Protein AF-A0A960MES2-F1 (afdb_monomer_lite)

pLDDT: mean 77.14, std 15.69, range [27.73, 94.19]

Structure (mmCIF, N/CA/C/O backbone):
data_AF-A0A960MES2-F1
#
_entry.id   AF-A0A960MES2-F1
#
loop_
_atom_site.group_PDB
_atom_site.id
_atom_site.type_symbol
_atom_site.label_atom_id
_atom_site.label_alt_id
_atom_site.label_comp_id
_atom_site.label_asym_id
_atom_site.label_entity_id
_atom_site.label_seq_id
_atom_site.pdbx_PDB_ins_code
_atom_site.Cartn_x
_atom_site.Cartn_y
_atom_site.Cartn_z
_atom_site.occupancy
_atom_site.B_iso_or_equiv
_atom_site.auth_seq_id
_atom_site.auth_comp_id
_atom_site.auth_asym_id
_atom_site.auth_atom_id
_atom_site.pdbx_PDB_model_num
ATOM 1 N N . VAL A 1 1 ? -9.470 -16.631 37.049 1.00 49.25 1 VAL A N 1
ATOM 2 C CA . VAL A 1 1 ? -8.404 -16.166 37.965 1.00 49.25 1 VAL A CA 1
ATOM 3 C C . VAL A 1 1 ? -7.918 -17.380 38.732 1.00 49.25 1 VAL A C 1
ATOM 5 O O . VAL A 1 1 ? -8.726 -17.986 39.420 1.00 49.25 1 VAL A O 1
ATOM 8 N N . HIS A 1 2 ? -6.669 -17.802 38.538 1.00 52.22 2 HIS A N 1
ATOM 9 C CA . HIS A 1 2 ? -6.089 -18.910 39.302 1.00 52.22 2 HIS A CA 1
ATOM 10 C C . HIS A 1 2 ? -5.226 -18.312 40.420 1.00 52.22 2 HIS A C 1
ATOM 12 O O . HIS A 1 2 ? -4.326 -17.534 40.100 1.00 52.22 2 HIS A O 1
ATOM 18 N N . PRO A 1 3 ? -5.502 -18.597 41.704 1.00 74.62 3 PRO A N 1
ATOM 19 C CA . PRO A 1 3 ? -4.693 -18.079 42.800 1.00 74.62 3 PRO A CA 1
ATOM 20 C C . PRO A 1 3 ? -3.285 -18.686 42.750 1.00 74.62 3 PRO A C 1
ATOM 22 O O . PRO A 1 3 ? -3.123 -19.888 42.537 1.00 74.62 3 PRO A O 1
ATOM 25 N N . GLY A 1 4 ? -2.263 -17.844 42.915 1.00 74.81 4 GLY A N 1
ATOM 26 C CA . GLY A 1 4 ? -0.878 -18.298 43.027 1.00 74.81 4 GLY A CA 1
ATOM 27 C C . GLY A 1 4 ? -0.651 -19.046 44.344 1.00 74.81 4 GLY A C 1
ATOM 28 O O . GLY A 1 4 ? -1.221 -18.686 45.368 1.00 74.81 4 GLY A O 1
ATOM 29 N N . ALA A 1 5 ? 0.203 -20.071 44.334 1.00 83.38 5 ALA A N 1
ATOM 30 C CA . ALA A 1 5 ? 0.511 -20.900 45.508 1.00 83.38 5 ALA A CA 1
ATOM 31 C C . ALA A 1 5 ? 1.454 -20.228 46.533 1.00 83.38 5 ALA A C 1
ATOM 33 O O . ALA A 1 5 ? 1.946 -20.889 47.446 1.00 83.38 5 ALA A O 1
ATOM 34 N N . HIS A 1 6 ? 1.733 -18.931 46.377 1.00 81.62 6 HIS A N 1
ATOM 35 C CA . HIS A 1 6 ? 2.637 -18.180 47.242 1.00 81.62 6 HIS A CA 1
ATOM 36 C C . HIS A 1 6 ? 1.892 -17.080 48.002 1.00 81.62 6 HIS A C 1
ATOM 38 O O . HIS A 1 6 ? 0.985 -16.463 47.436 1.00 81.62 6 HIS A O 1
ATOM 44 N N . PRO A 1 7 ? 2.283 -16.810 49.263 1.00 77.38 7 PRO A N 1
ATOM 45 C CA . PRO A 1 7 ? 1.755 -15.681 50.015 1.00 77.38 7 PRO A CA 1
ATOM 46 C C . PRO A 1 7 ? 2.048 -14.368 49.278 1.00 77.38 7 PRO A C 1
ATOM 48 O O . PRO A 1 7 ? 3.116 -14.200 48.684 1.00 77.38 7 PRO A O 1
ATOM 51 N N . ALA A 1 8 ? 1.079 -13.452 49.299 1.00 79.44 8 ALA A N 1
ATOM 52 C CA . ALA A 1 8 ? 1.196 -12.166 48.625 1.00 79.44 8 ALA A CA 1
ATOM 53 C C . ALA A 1 8 ? 2.362 -11.354 49.211 1.00 79.44 8 ALA A C 1
ATOM 55 O O . ALA A 1 8 ? 2.517 -11.252 50.426 1.00 79.44 8 ALA A O 1
ATOM 56 N N . ILE A 1 9 ? 3.190 -10.786 48.332 1.00 85.88 9 ILE A N 1
ATOM 57 C CA . ILE A 1 9 ? 4.363 -9.981 48.719 1.00 85.88 9 ILE A CA 1
ATOM 58 C C . ILE A 1 9 ? 3.932 -8.609 49.262 1.00 85.88 9 ILE A C 1
ATOM 60 O O . ILE A 1 9 ? 4.631 -8.004 50.070 1.00 85.88 9 ILE A O 1
ATOM 64 N N . ILE A 1 10 ? 2.778 -8.123 48.813 1.00 87.25 10 ILE A N 1
ATOM 65 C CA . ILE A 1 10 ? 2.184 -6.844 49.188 1.00 87.25 10 ILE A CA 1
ATOM 66 C C . ILE A 1 10 ? 0.692 -7.035 49.420 1.00 87.25 10 ILE A C 1
ATOM 68 O O . ILE A 1 10 ? 0.078 -7.935 48.846 1.00 87.25 10 ILE A O 1
ATOM 72 N N . ASP A 1 11 ? 0.137 -6.176 50.265 1.00 86.31 11 ASP A N 1
ATOM 73 C CA . ASP A 1 11 ? -1.292 -6.132 50.535 1.00 86.31 11 ASP A CA 1
ATOM 74 C C . ASP A 1 11 ? -2.090 -5.826 49.252 1.00 86.31 11 ASP A C 1
ATOM 76 O O . ASP A 1 11 ? -1.645 -5.048 48.399 1.00 86.31 11 ASP A O 1
ATOM 80 N N . VAL A 1 12 ? -3.248 -6.474 49.099 1.00 81.88 12 VAL A N 1
ATOM 81 C CA . VAL A 1 12 ? -4.084 -6.356 47.894 1.00 81.88 12 VAL A CA 1
ATOM 82 C C . VAL A 1 12 ? -4.628 -4.938 47.746 1.00 81.88 12 VAL A C 1
ATOM 84 O O . VAL A 1 12 ? -4.606 -4.407 46.637 1.00 81.88 12 VAL A O 1
ATOM 87 N N . ASP A 1 13 ? -5.002 -4.283 48.844 1.00 83.81 13 ASP A N 1
ATOM 88 C CA . ASP A 1 13 ? -5.546 -2.926 48.817 1.00 83.81 13 ASP A CA 1
ATOM 89 C C . ASP A 1 13 ? -4.457 -1.925 48.408 1.00 83.81 13 ASP A C 1
ATOM 91 O O . ASP A 1 13 ? -4.696 -0.998 47.630 1.00 83.81 13 ASP A O 1
ATOM 95 N N . LEU A 1 14 ? -3.215 -2.152 48.858 1.00 85.94 14 LEU A N 1
ATOM 96 C CA . LEU A 1 14 ? -2.056 -1.370 48.419 1.00 85.94 14 LEU A CA 1
ATOM 97 C C . LEU A 1 14 ? -1.765 -1.584 46.927 1.00 85.94 14 LEU A C 1
ATOM 99 O O . LEU A 1 14 ? -1.477 -0.624 46.208 1.00 85.94 14 LEU A O 1
ATOM 103 N N . PHE A 1 15 ? -1.837 -2.829 46.452 1.00 84.00 15 PHE A N 1
ATOM 104 C CA . PHE A 1 15 ? -1.645 -3.145 45.040 1.00 84.00 15 PHE A CA 1
ATOM 105 C C . PHE A 1 15 ? -2.708 -2.469 44.168 1.00 84.00 15 PHE A C 1
ATOM 107 O O . PHE A 1 15 ? -2.358 -1.829 43.178 1.00 84.00 15 PHE A O 1
ATOM 114 N N . GLU A 1 16 ? -3.983 -2.541 44.552 1.00 83.81 16 GLU A N 1
ATOM 115 C CA . GLU A 1 16 ? -5.086 -1.902 43.831 1.00 83.81 16 GLU A CA 1
ATOM 116 C C . GLU A 1 16 ? -4.987 -0.372 43.847 1.00 83.81 16 GLU A C 1
ATOM 118 O O . GLU A 1 16 ? -5.159 0.264 42.805 1.00 83.81 16 GLU A O 1
ATOM 123 N N . ALA A 1 17 ? -4.622 0.235 44.981 1.00 82.38 17 ALA A N 1
ATOM 124 C CA . ALA A 1 17 ? -4.413 1.679 45.082 1.00 82.38 17 ALA A CA 1
ATOM 125 C C . ALA A 1 17 ? -3.279 2.166 44.162 1.00 82.38 17 ALA A C 1
ATOM 127 O O . ALA A 1 17 ? -3.405 3.200 43.493 1.00 82.38 17 ALA A O 1
ATOM 128 N N . VAL A 1 18 ? -2.183 1.405 44.077 1.00 83.44 18 VAL A N 1
ATOM 129 C CA . VAL A 1 18 ? -1.073 1.695 43.161 1.00 83.44 18 VAL A CA 1
ATOM 130 C C . VAL A 1 18 ? -1.489 1.471 41.707 1.00 83.44 18 VAL A C 1
ATOM 132 O O . VAL A 1 18 ? -1.189 2.328 40.879 1.00 83.44 18 VAL A O 1
ATOM 135 N N . GLN A 1 19 ? -2.213 0.393 41.379 1.00 78.19 19 GLN A N 1
ATOM 136 C CA . GLN A 1 19 ? -2.728 0.165 40.020 1.00 78.19 19 GLN A CA 1
ATOM 137 C C . GLN A 1 19 ? -3.676 1.287 39.583 1.00 78.19 19 GLN A C 1
ATOM 139 O O . GLN A 1 19 ? -3.507 1.825 38.494 1.00 78.19 19 GLN A O 1
ATOM 144 N N . SER A 1 20 ? -4.587 1.726 40.454 1.00 78.38 20 SER A N 1
ATOM 145 C CA . SER A 1 20 ? -5.490 2.856 40.205 1.00 78.38 20 SER A CA 1
ATOM 146 C C . SER A 1 20 ? -4.724 4.166 39.990 1.00 78.38 20 SER A C 1
ATOM 148 O O . SER A 1 20 ? -4.995 4.913 39.050 1.00 78.38 20 SER A O 1
ATOM 150 N N . THR A 1 21 ? -3.687 4.414 40.795 1.00 76.44 21 THR A N 1
ATOM 151 C CA . THR A 1 21 ? -2.813 5.587 40.645 1.00 76.44 21 THR A CA 1
ATOM 152 C C . THR A 1 21 ? -1.995 5.525 39.352 1.00 76.44 21 THR A C 1
ATOM 154 O O . THR A 1 21 ? -1.820 6.544 38.689 1.00 76.44 21 THR A O 1
ATOM 157 N N . LEU A 1 22 ? -1.506 4.347 38.954 1.00 76.19 22 LEU A N 1
ATOM 158 C CA . LEU A 1 22 ? -0.781 4.137 37.699 1.00 76.19 22 LEU A CA 1
ATOM 159 C C . LEU A 1 22 ? -1.697 4.247 36.475 1.00 76.19 22 LEU A C 1
ATOM 161 O O . LEU A 1 22 ? -1.279 4.829 35.477 1.00 76.19 22 LEU A O 1
ATOM 165 N N . ASP A 1 23 ? -2.933 3.753 36.547 1.00 67.81 23 ASP A N 1
ATOM 166 C CA . ASP A 1 23 ? -3.935 3.905 35.489 1.00 67.81 23 ASP A CA 1
ATOM 167 C C . ASP A 1 23 ? -4.434 5.353 35.374 1.00 67.81 23 ASP A C 1
ATOM 169 O O . ASP A 1 23 ? -4.625 5.842 34.261 1.00 67.81 23 ASP A O 1
ATOM 173 N N . ALA A 1 24 ? -4.562 6.082 36.487 1.00 65.31 24 ALA A N 1
ATOM 174 C CA . ALA A 1 24 ? -4.873 7.513 36.492 1.00 65.31 24 ALA A CA 1
ATOM 175 C C . ALA A 1 24 ? -3.699 8.367 35.977 1.00 65.31 24 ALA A C 1
ATOM 177 O O . ALA A 1 24 ? -3.898 9.316 35.218 1.00 65.31 24 ALA A O 1
ATOM 178 N N . ASN A 1 25 ? -2.463 7.999 36.333 1.00 55.72 25 ASN A N 1
ATOM 179 C CA . ASN A 1 25 ? -1.232 8.624 35.837 1.00 55.72 25 ASN A CA 1
ATOM 180 C C . ASN A 1 25 ? -0.816 8.125 34.455 1.00 55.72 25 ASN A C 1
ATOM 182 O O . ASN A 1 25 ? 0.185 8.601 33.906 1.00 55.72 25 ASN A O 1
ATOM 186 N N . ARG A 1 26 ? -1.569 7.188 33.868 1.00 45.47 26 ARG A N 1
ATOM 187 C CA . ARG A 1 26 ? -1.415 6.762 32.484 1.00 45.47 26 ARG A CA 1
ATOM 188 C C . ARG A 1 26 ? -1.760 7.956 31.618 1.00 45.47 26 ARG A C 1
ATOM 190 O O . ARG A 1 26 ? -2.896 8.132 31.184 1.00 45.47 26 ARG A O 1
ATOM 197 N N . GLN A 1 27 ? -0.754 8.787 31.364 1.00 44.56 27 GLN A N 1
ATOM 198 C CA . GLN A 1 27 ? -0.818 9.851 30.385 1.00 44.56 27 GLN A CA 1
ATOM 199 C C . GLN A 1 27 ? -1.079 9.190 29.033 1.00 44.56 27 GLN A C 1
ATOM 201 O O . GLN A 1 27 ? -0.169 8.870 28.271 1.00 44.56 27 GLN A O 1
ATOM 206 N N . ARG A 1 28 ? -2.358 8.989 28.711 1.00 46.12 28 ARG A N 1
ATOM 207 C CA . ARG A 1 28 ? -2.811 9.055 27.336 1.00 46.12 28 ARG A CA 1
ATOM 208 C C . ARG A 1 28 ? -2.456 10.467 26.930 1.00 46.12 28 ARG A C 1
ATOM 210 O O . ARG A 1 28 ? -3.172 11.406 27.266 1.00 46.12 28 ARG A O 1
ATOM 217 N N . THR A 1 29 ? -1.303 10.632 26.293 1.00 43.81 29 THR A N 1
ATOM 218 C CA . THR A 1 29 ? -0.996 11.870 25.599 1.00 43.81 29 THR A CA 1
ATOM 219 C C . THR A 1 29 ? -2.058 11.968 24.517 1.00 43.81 29 THR A C 1
ATOM 221 O O . THR A 1 29 ? -1.924 11.385 23.444 1.00 43.81 29 THR A O 1
ATOM 224 N N . ALA A 1 30 ? -3.184 12.604 24.842 1.00 43.94 30 ALA A N 1
ATOM 225 C CA . ALA A 1 30 ? -4.148 12.993 23.843 1.00 43.94 30 ALA A CA 1
ATOM 226 C C . ALA A 1 30 ? -3.342 13.852 22.867 1.00 43.94 30 ALA A C 1
ATOM 228 O O . ALA A 1 30 ? -2.732 14.838 23.303 1.00 43.94 30 ALA A O 1
ATOM 229 N N . PRO A 1 31 ? -3.223 13.456 21.590 1.00 41.44 31 PRO A N 1
ATOM 230 C CA . PRO A 1 31 ? -2.551 14.303 20.628 1.00 41.44 31 PRO A CA 1
ATOM 231 C C . PRO A 1 31 ? -3.224 15.674 20.698 1.00 41.44 31 PRO A C 1
ATOM 233 O O . PRO A 1 31 ? -4.455 15.757 20.740 1.00 41.44 31 PRO A O 1
ATOM 236 N N . ALA A 1 32 ? -2.428 16.747 20.761 1.00 42.16 32 ALA A N 1
ATOM 237 C CA . ALA A 1 32 ? -2.953 18.104 20.637 1.00 42.16 32 ALA A CA 1
ATOM 238 C C . ALA A 1 32 ? -3.938 18.130 19.455 1.00 42.16 32 ALA A C 1
ATOM 240 O O . ALA A 1 32 ? -3.684 17.453 18.459 1.00 42.16 32 ALA A O 1
ATOM 241 N N . LYS A 1 33 ? -5.061 18.856 19.553 1.00 44.94 33 LYS A N 1
ATOM 242 C CA . LYS A 1 33 ? -6.162 18.830 18.561 1.00 44.94 33 LYS A CA 1
ATOM 243 C C . LYS A 1 33 ? -5.706 18.893 17.085 1.00 44.94 33 LYS A C 1
ATOM 245 O O . LYS A 1 33 ? -6.375 18.329 16.229 1.00 44.94 33 LYS A O 1
ATOM 250 N N . ASP A 1 34 ? -4.560 19.516 16.800 1.00 51.88 34 ASP A N 1
ATOM 251 C CA . ASP A 1 34 ? -3.943 19.642 15.467 1.00 51.88 34 ASP A CA 1
ATOM 252 C C . ASP A 1 34 ? -3.154 18.393 14.992 1.00 51.88 34 ASP A C 1
ATOM 254 O O . ASP A 1 34 ? -2.890 18.223 13.811 1.00 51.88 34 ASP A O 1
ATOM 258 N N . ILE A 1 35 ? -2.764 17.485 15.889 1.00 48.69 35 ILE A N 1
ATOM 259 C CA . ILE A 1 35 ? -2.111 16.203 15.561 1.00 48.69 35 ILE A CA 1
ATOM 260 C C . ILE A 1 35 ? -3.161 15.105 15.340 1.00 48.69 35 ILE A C 1
ATOM 262 O O . ILE A 1 35 ? -2.974 14.262 14.467 1.00 48.69 35 ILE A O 1
ATOM 266 N N . ALA A 1 36 ? -4.280 15.137 16.078 1.00 44.94 36 ALA A N 1
ATOM 267 C CA . ALA A 1 36 ? -5.393 14.196 15.910 1.00 44.94 36 ALA A CA 1
ATOM 268 C C . ALA A 1 36 ? -6.052 14.324 14.524 1.00 44.94 36 ALA A C 1
ATOM 270 O O . ALA A 1 36 ? -6.275 13.318 13.856 1.00 44.94 36 ALA A O 1
ATOM 271 N N . SER A 1 37 ? -6.259 15.560 14.047 1.00 55.75 37 SER A N 1
ATOM 272 C CA . SER A 1 37 ? -6.711 15.837 12.673 1.00 55.75 37 SER A CA 1
ATOM 273 C C . SER A 1 37 ? -5.702 15.392 11.608 1.00 55.75 37 SER A C 1
ATOM 275 O O . SER A 1 37 ? -6.065 15.156 10.460 1.00 55.75 37 SER A O 1
ATOM 277 N N . ARG A 1 38 ? -4.425 15.249 11.982 1.00 67.12 38 ARG A N 1
ATOM 278 C CA . ARG A 1 38 ? -3.324 14.841 11.101 1.00 67.12 38 ARG A CA 1
ATOM 279 C C . ARG A 1 38 ? -2.936 13.370 11.259 1.00 67.12 38 ARG A C 1
ATOM 281 O O . ARG A 1 38 ? -1.876 12.999 10.762 1.00 67.12 38 ARG A O 1
ATOM 288 N N . ALA A 1 39 ? -3.710 12.534 11.954 1.00 79.12 39 ALA A N 1
ATOM 289 C CA . ALA A 1 39 ? -3.423 11.102 12.101 1.00 79.12 39 ALA A CA 1
ATOM 290 C C . ALA A 1 39 ? -4.703 10.284 12.394 1.00 79.12 39 ALA A C 1
ATOM 292 O O . ALA A 1 39 ? -4.847 9.748 13.501 1.00 79.12 39 ALA A O 1
ATOM 293 N N . PRO A 1 40 ? -5.628 10.163 11.419 1.00 86.88 40 PRO A N 1
ATOM 294 C CA . PRO A 1 40 ? -6.960 9.565 11.602 1.00 86.88 40 PRO A CA 1
ATOM 295 C C . PRO A 1 40 ? -6.949 8.092 12.035 1.00 86.88 40 PRO A C 1
ATOM 297 O O . PRO A 1 40 ? -7.939 7.590 12.568 1.00 86.88 40 PRO A O 1
ATOM 300 N N . LEU A 1 41 ? -5.834 7.383 11.834 1.00 90.50 41 LEU A N 1
ATOM 301 C CA . LEU A 1 41 ? -5.720 5.958 12.161 1.00 90.50 41 LEU A CA 1
ATOM 302 C C . LEU A 1 41 ? -5.198 5.709 13.579 1.00 90.50 41 LEU A C 1
ATOM 304 O O . LEU A 1 41 ? -5.054 4.557 13.990 1.00 90.50 41 LEU A O 1
ATOM 308 N N . THR A 1 42 ? -4.896 6.765 14.337 1.00 87.75 42 THR A N 1
ATOM 309 C CA . THR A 1 42 ? -4.401 6.649 15.714 1.00 87.75 42 THR A CA 1
ATOM 310 C C . THR A 1 42 ? -5.369 5.827 16.565 1.00 87.75 42 THR A C 1
ATOM 312 O O . THR A 1 42 ? -6.569 6.080 16.576 1.00 87.75 42 THR A O 1
ATOM 315 N N . GLY A 1 43 ? -4.847 4.818 17.268 1.00 86.88 43 GLY A N 1
ATOM 316 C CA . GLY A 1 43 ? -5.650 3.888 18.073 1.00 86.88 43 GLY A CA 1
ATOM 317 C C . GLY A 1 43 ? -6.321 2.759 17.282 1.00 86.88 43 GLY A C 1
ATOM 318 O O . GLY A 1 43 ? -6.838 1.833 17.898 1.00 86.88 43 GLY A O 1
ATOM 319 N N . ARG A 1 44 ? -6.272 2.796 15.945 1.00 92.88 44 ARG A N 1
ATOM 320 C CA . ARG A 1 44 ? -6.839 1.771 15.054 1.00 92.88 44 ARG A CA 1
ATOM 321 C C . ARG A 1 44 ? -5.787 0.997 14.267 1.00 92.88 44 ARG A C 1
ATOM 323 O O . ARG A 1 44 ? -6.087 -0.087 13.785 1.00 92.88 44 ARG A O 1
ATOM 330 N N . ILE A 1 45 ? -4.571 1.528 14.137 1.00 92.94 45 ILE A N 1
ATOM 331 C CA . ILE A 1 45 ? -3.467 0.893 13.411 1.00 92.94 45 ILE A CA 1
ATOM 332 C C . ILE A 1 45 ? -2.516 0.121 14.335 1.00 92.94 45 ILE A C 1
ATOM 334 O O . ILE A 1 45 ? -2.043 0.631 15.354 1.00 92.94 45 ILE A O 1
ATOM 338 N N . PHE A 1 46 ? -2.217 -1.113 13.943 1.00 89.44 46 PHE A N 1
ATOM 339 C CA . PHE A 1 46 ? -1.407 -2.087 14.663 1.00 89.44 46 PHE A CA 1
ATOM 340 C C . PHE A 1 46 ? -0.399 -2.734 13.708 1.00 89.44 46 PHE A C 1
ATOM 342 O O . PHE A 1 46 ? -0.615 -2.789 12.496 1.00 89.44 46 PHE A O 1
ATOM 349 N N . ASP A 1 47 ? 0.720 -3.212 14.241 1.00 85.88 47 ASP A N 1
ATOM 350 C CA . ASP A 1 47 ? 1.663 -4.031 13.479 1.00 85.88 47 ASP A CA 1
ATOM 351 C C . ASP A 1 47 ? 1.222 -5.504 13.400 1.00 85.88 47 ASP A C 1
ATOM 353 O O . ASP A 1 47 ? 0.193 -5.894 13.954 1.00 85.88 47 ASP A O 1
ATOM 357 N N . ALA A 1 48 ? 2.007 -6.321 12.693 1.00 80.75 48 ALA A N 1
ATOM 358 C CA . ALA A 1 48 ? 1.765 -7.754 12.516 1.00 80.75 48 ALA A CA 1
ATOM 359 C C . ALA A 1 48 ? 1.716 -8.552 13.835 1.00 80.75 48 ALA A C 1
ATOM 361 O O . ALA A 1 48 ? 1.084 -9.605 13.875 1.00 80.75 48 ALA A O 1
ATOM 362 N N . ASP A 1 49 ? 2.342 -8.043 14.902 1.00 77.62 49 ASP A N 1
ATOM 363 C CA . ASP A 1 49 ? 2.331 -8.650 16.238 1.00 77.62 49 ASP A CA 1
ATOM 364 C C . ASP A 1 49 ? 1.129 -8.164 17.077 1.00 77.62 49 ASP A C 1
ATOM 366 O O . ASP A 1 49 ? 1.017 -8.480 18.262 1.00 77.62 49 ASP A O 1
ATOM 370 N N . GLY A 1 50 ? 0.244 -7.342 16.500 1.00 81.38 50 GLY A N 1
ATOM 371 C CA . GLY A 1 50 ? -0.894 -6.743 17.191 1.00 81.38 50 GLY A CA 1
ATOM 372 C C . GLY A 1 50 ? -0.521 -5.582 18.116 1.00 81.38 50 GLY A C 1
ATOM 373 O O . GLY A 1 50 ? -1.339 -5.170 18.942 1.00 81.38 50 GLY A O 1
ATOM 374 N N . THR A 1 51 ? 0.687 -5.028 17.991 1.00 84.56 51 THR A N 1
ATOM 375 C CA . THR A 1 51 ? 1.158 -3.902 18.801 1.00 84.56 51 THR A CA 1
ATOM 376 C C . THR A 1 51 ? 0.683 -2.578 18.198 1.00 84.56 51 THR A C 1
ATOM 378 O O . THR A 1 51 ? 0.816 -2.384 16.988 1.00 84.56 51 THR A O 1
ATOM 381 N N . PRO A 1 52 ? 0.154 -1.628 18.993 1.00 87.19 52 PRO A N 1
ATOM 382 C CA . PRO A 1 52 ? -0.319 -0.356 18.455 1.00 87.19 52 PRO A CA 1
ATOM 383 C C . PRO A 1 52 ? 0.819 0.447 17.816 1.00 87.19 52 PRO A C 1
ATOM 385 O O . PRO A 1 52 ? 1.938 0.508 18.343 1.00 87.19 52 PRO A O 1
ATOM 388 N N . MET A 1 53 ? 0.512 1.101 16.694 1.00 88.56 53 MET A N 1
ATOM 389 C CA . MET A 1 53 ? 1.420 2.041 16.044 1.00 88.56 53 MET A CA 1
ATOM 390 C C . MET A 1 53 ? 0.991 3.485 16.324 1.00 88.56 53 MET A C 1
ATOM 392 O O . MET A 1 53 ? -0.157 3.870 16.105 1.00 88.56 53 MET A O 1
ATOM 396 N N . SER A 1 54 ? 1.937 4.309 16.768 1.00 86.38 54 SER A N 1
ATOM 397 C CA . SER A 1 54 ? 1.705 5.715 17.106 1.00 86.38 54 SER A CA 1
ATOM 398 C C . SER A 1 54 ? 2.171 6.639 15.977 1.00 86.38 54 SER A C 1
ATOM 400 O O . SER A 1 54 ? 3.199 6.362 15.343 1.00 86.38 54 SER A O 1
ATOM 402 N N . PRO A 1 55 ? 1.467 7.754 15.717 1.00 87.88 55 PRO A N 1
ATOM 403 C CA . PRO A 1 55 ? 1.902 8.732 14.735 1.00 87.88 55 PRO A CA 1
ATOM 404 C C . PRO A 1 55 ? 3.181 9.438 15.200 1.00 87.88 55 PRO A C 1
ATOM 406 O O . PRO A 1 55 ? 3.356 9.788 16.363 1.00 87.88 55 PRO A O 1
ATOM 409 N N . THR A 1 56 ? 4.087 9.665 14.262 1.00 83.62 56 THR A N 1
ATOM 410 C CA . THR A 1 56 ? 5.352 10.379 14.437 1.00 83.62 56 THR A CA 1
ATOM 411 C C . THR A 1 56 ? 5.603 11.241 13.209 1.00 83.62 56 THR A C 1
ATOM 413 O O . THR A 1 56 ? 5.073 10.976 12.126 1.00 83.62 56 THR A O 1
ATOM 416 N N . PHE A 1 57 ? 6.430 12.271 13.350 1.00 81.06 57 PHE A N 1
ATOM 417 C CA . PHE A 1 57 ? 6.796 13.143 12.243 1.00 81.06 57 PHE A CA 1
ATOM 418 C C . PHE A 1 57 ? 8.302 13.366 12.191 1.00 81.06 57 PHE A C 1
ATOM 420 O O . PHE A 1 57 ? 8.999 13.319 13.201 1.00 81.06 57 PHE A O 1
ATOM 427 N N . ALA A 1 58 ? 8.806 13.610 10.987 1.00 76.00 58 ALA A N 1
ATOM 428 C CA . ALA A 1 58 ? 10.183 14.013 10.757 1.00 76.00 58 ALA A CA 1
ATOM 429 C C . ALA A 1 58 ? 10.221 15.201 9.798 1.00 76.00 58 ALA A C 1
ATOM 431 O O . ALA A 1 58 ? 9.519 15.215 8.783 1.00 76.00 58 ALA A O 1
ATOM 432 N N . TYR A 1 59 ? 11.080 16.172 10.093 1.00 77.56 59 TYR A N 1
ATOM 433 C CA . TYR A 1 59 ? 11.318 17.311 9.217 1.00 77.56 59 TYR A CA 1
ATOM 434 C C . TYR A 1 59 ? 12.336 16.942 8.138 1.00 77.56 59 TYR A C 1
ATOM 436 O O . TYR A 1 59 ? 13.396 16.377 8.403 1.00 77.56 59 TYR A O 1
ATOM 444 N N . GLY A 1 60 ? 11.991 17.229 6.890 1.00 71.88 60 GLY A N 1
ATOM 445 C CA . GLY A 1 60 ? 12.856 17.078 5.735 1.00 71.88 60 GLY A CA 1
ATOM 446 C C . GLY A 1 60 ? 13.527 18.378 5.314 1.00 71.88 60 GLY A C 1
ATOM 447 O O . GLY A 1 60 ? 13.341 19.442 5.904 1.00 71.88 60 GLY A O 1
ATOM 448 N N . ARG A 1 61 ? 14.273 18.300 4.206 1.00 73.62 61 ARG A N 1
ATOM 449 C CA . ARG A 1 61 ? 14.807 19.488 3.525 1.00 73.62 61 ARG A CA 1
ATOM 450 C C . ARG A 1 61 ? 13.670 20.456 3.177 1.00 73.62 61 ARG A C 1
ATOM 452 O O . ARG A 1 61 ? 12.596 20.017 2.767 1.00 73.62 61 ARG A O 1
ATOM 459 N N . LYS A 1 62 ? 13.943 21.760 3.298 1.00 75.62 62 LYS A N 1
ATOM 460 C CA . LYS A 1 62 ? 12.988 22.855 3.041 1.00 75.62 62 LYS A CA 1
ATOM 461 C C . LYS A 1 62 ? 11.733 22.825 3.934 1.00 75.62 62 LYS A C 1
ATOM 463 O O . LYS A 1 62 ? 10.662 23.211 3.488 1.00 75.62 62 LYS A O 1
ATOM 468 N N . GLY A 1 63 ? 11.840 22.320 5.167 1.00 71.75 63 GLY A N 1
ATOM 469 C CA . GLY A 1 63 ? 10.739 22.357 6.140 1.00 71.75 63 GLY A CA 1
ATOM 470 C C . GLY A 1 63 ? 9.579 21.396 5.853 1.00 71.75 63 GLY A C 1
ATOM 471 O O . GLY A 1 63 ? 8.564 21.453 6.539 1.00 71.75 63 GLY A O 1
ATOM 472 N N . ARG A 1 64 ? 9.702 20.491 4.868 1.00 74.06 64 ARG A N 1
ATOM 473 C CA . ARG A 1 64 ? 8.638 19.523 4.566 1.00 74.06 64 ARG A CA 1
ATOM 474 C C . ARG A 1 64 ? 8.494 18.506 5.696 1.00 74.06 64 ARG A C 1
ATOM 476 O O . ARG A 1 64 ? 9.459 17.823 6.023 1.00 74.06 64 ARG A O 1
ATOM 483 N N . ILE A 1 65 ? 7.291 18.366 6.237 1.00 76.44 65 ILE A N 1
ATOM 484 C CA . ILE A 1 65 ? 6.978 17.404 7.298 1.00 76.44 65 ILE A CA 1
ATOM 485 C C . ILE A 1 65 ? 6.603 16.063 6.658 1.00 76.44 65 ILE A C 1
ATOM 487 O O . ILE A 1 65 ? 5.777 16.020 5.752 1.00 76.44 65 ILE A O 1
ATOM 491 N N . TYR A 1 66 ? 7.214 14.972 7.118 1.00 79.75 66 TYR A N 1
ATOM 492 C CA . TYR A 1 66 ? 6.839 13.604 6.755 1.00 79.75 66 TYR A CA 1
ATOM 493 C C . TYR A 1 66 ? 6.204 12.910 7.954 1.00 79.75 66 TYR A C 1
ATOM 495 O O . TYR A 1 66 ? 6.819 12.884 9.021 1.00 79.75 66 TYR A O 1
ATOM 503 N N . ARG A 1 67 ? 5.019 12.319 7.768 1.00 85.75 67 ARG A N 1
ATOM 504 C CA . ARG A 1 67 ? 4.273 11.614 8.818 1.00 85.75 67 ARG A CA 1
ATOM 505 C C . ARG A 1 67 ? 4.422 10.100 8.692 1.00 85.75 67 ARG A C 1
ATOM 507 O O . ARG A 1 67 ? 4.421 9.553 7.587 1.00 85.75 67 ARG A O 1
ATOM 514 N N . TYR A 1 68 ? 4.516 9.418 9.828 1.00 86.19 68 TYR A N 1
ATOM 515 C CA . TYR A 1 68 ? 4.635 7.966 9.885 1.00 86.19 68 TYR A CA 1
ATOM 516 C C . TYR A 1 68 ? 3.873 7.373 11.065 1.00 86.19 68 TYR A C 1
ATOM 518 O O . TYR A 1 68 ? 3.916 7.932 12.155 1.00 86.19 68 TYR A O 1
ATOM 526 N N . TYR A 1 69 ? 3.300 6.187 10.887 1.00 89.31 69 TYR A N 1
ATOM 527 C CA . TYR A 1 69 ? 2.912 5.318 11.996 1.00 89.31 69 TYR A CA 1
ATOM 528 C C . TYR A 1 69 ? 4.101 4.434 12.374 1.00 89.31 69 TYR A C 1
ATOM 530 O O . TYR A 1 69 ? 4.739 3.843 11.498 1.00 89.31 69 TYR A O 1
ATOM 538 N N . VAL A 1 70 ? 4.443 4.380 13.660 1.00 84.94 70 VAL A N 1
ATOM 539 C CA . VAL A 1 70 ? 5.604 3.655 14.196 1.00 84.94 70 VAL A CA 1
ATOM 540 C C . VAL A 1 70 ? 5.157 2.718 15.309 1.00 84.94 70 VAL A C 1
ATOM 542 O O . VAL A 1 70 ? 4.456 3.145 16.219 1.00 84.94 70 VAL A O 1
ATOM 545 N N . SER A 1 71 ? 5.592 1.460 15.255 1.00 82.38 71 SER A N 1
ATOM 546 C CA . SER A 1 71 ? 5.292 0.457 16.286 1.00 82.38 71 SER A CA 1
ATOM 547 C C . SER A 1 71 ? 5.936 0.828 17.636 1.00 82.38 71 SER A C 1
ATOM 549 O O . SER A 1 71 ? 7.094 1.259 17.682 1.00 82.38 71 SER A O 1
ATOM 551 N N . ALA A 1 72 ? 5.192 0.680 18.739 1.00 68.31 72 ALA A N 1
ATOM 552 C CA . ALA A 1 72 ? 5.613 1.094 20.084 1.00 68.31 72 ALA A CA 1
ATOM 553 C C . ALA A 1 72 ? 6.980 0.523 20.561 1.00 68.31 72 ALA A C 1
ATOM 555 O O . ALA A 1 72 ? 7.774 1.290 21.110 1.00 68.31 72 ALA A O 1
ATOM 556 N N . PRO A 1 73 ? 7.335 -0.755 20.311 1.00 59.78 73 PRO A N 1
ATOM 557 C CA . PRO A 1 73 ? 8.666 -1.309 20.577 1.00 59.78 73 PRO A CA 1
ATOM 558 C C . PRO A 1 73 ? 9.825 -0.524 19.947 1.00 59.78 73 PRO A C 1
ATOM 560 O O . PRO A 1 73 ? 10.891 -0.416 20.551 1.00 59.78 73 PRO A O 1
ATOM 563 N N . LEU A 1 74 ? 9.630 0.084 18.765 1.00 54.16 74 LEU A N 1
ATOM 564 C CA . LEU A 1 74 ? 10.655 0.932 18.139 1.00 54.16 74 LEU A CA 1
ATOM 565 C C . LEU A 1 74 ? 10.859 2.240 18.924 1.00 54.16 74 LEU A C 1
ATOM 567 O O . LEU A 1 74 ? 11.975 2.749 18.974 1.00 54.16 74 LEU A O 1
ATOM 571 N N . GLN A 1 75 ? 9.806 2.780 19.545 1.00 54.56 75 GLN A N 1
ATOM 572 C CA . GLN A 1 75 ? 9.884 4.027 20.318 1.00 54.56 75 GLN A CA 1
ATOM 573 C C . GLN A 1 75 ? 10.581 3.837 21.672 1.00 54.56 75 GLN A C 1
ATOM 575 O O . GLN A 1 75 ? 11.197 4.775 22.169 1.00 54.56 75 GLN A O 1
ATOM 580 N N . ARG A 1 76 ? 10.539 2.623 22.239 1.00 54.09 76 ARG A N 1
ATOM 581 C CA . ARG A 1 76 ? 11.188 2.272 23.517 1.00 54.09 76 ARG A CA 1
ATOM 582 C C . ARG A 1 76 ? 12.637 1.787 23.385 1.00 54.09 76 ARG A C 1
ATOM 584 O O . ARG A 1 76 ? 13.257 1.447 24.385 1.00 54.09 76 ARG A O 1
ATOM 591 N N . GLY A 1 77 ? 13.193 1.755 22.170 1.00 44.78 77 GLY A N 1
ATOM 592 C CA . GLY A 1 77 ? 14.575 1.316 21.932 1.00 44.78 77 GLY A CA 1
ATOM 593 C C . GLY A 1 77 ? 14.799 -0.193 22.098 1.00 44.78 77 GLY A C 1
ATOM 594 O O . GLY A 1 77 ? 15.944 -0.643 22.131 1.00 44.78 77 GLY A O 1
ATOM 595 N N . GLU A 1 78 ? 13.728 -0.987 22.171 1.00 49.59 78 GLU A N 1
ATOM 596 C CA . GLU A 1 78 ? 13.807 -2.436 22.341 1.00 49.59 78 GLU A CA 1
ATOM 597 C C . GLU A 1 78 ? 14.334 -3.099 21.051 1.00 49.59 78 GLU A C 1
ATOM 599 O O . GLU A 1 78 ? 13.755 -2.992 19.961 1.00 49.59 78 GLU A O 1
ATOM 604 N N . ARG A 1 79 ? 15.465 -3.809 21.158 1.00 46.66 79 ARG A N 1
ATOM 605 C CA . ARG A 1 79 ? 15.983 -4.665 20.083 1.00 46.66 79 ARG A CA 1
ATOM 606 C C . ARG A 1 79 ? 15.238 -6.000 20.100 1.00 46.66 79 ARG A C 1
ATOM 608 O O . ARG A 1 79 ? 15.640 -6.919 20.801 1.00 46.66 79 ARG A O 1
ATOM 615 N N . ARG A 1 80 ? 14.172 -6.117 19.305 1.00 51.16 80 ARG A N 1
ATOM 616 C CA . ARG A 1 80 ? 13.613 -7.427 18.932 1.00 51.16 80 ARG A CA 1
ATOM 617 C C . ARG A 1 80 ? 14.492 -8.116 17.874 1.00 51.16 80 ARG A C 1
ATOM 619 O O . ARG A 1 80 ? 15.113 -7.399 17.076 1.00 51.16 80 ARG A O 1
ATOM 626 N N . PRO A 1 81 ? 14.592 -9.460 17.889 1.00 45.34 81 PRO A N 1
ATOM 627 C CA . PRO A 1 81 ? 15.319 -10.212 16.872 1.00 45.34 81 PRO A CA 1
ATOM 628 C C . PRO A 1 81 ? 14.701 -9.940 15.499 1.00 45.34 81 PRO A C 1
ATOM 630 O O . PRO A 1 81 ? 13.492 -10.051 15.337 1.00 45.34 81 PRO A O 1
ATOM 633 N N . SER A 1 82 ? 15.540 -9.566 14.529 1.00 46.09 82 SER A N 1
ATOM 634 C CA . SER A 1 82 ? 15.155 -9.197 13.162 1.00 46.09 82 SER A CA 1
ATOM 635 C C . SER A 1 82 ? 14.457 -10.348 12.427 1.00 46.09 82 SER A C 1
ATOM 637 O O . SER A 1 82 ? 15.083 -11.075 11.659 1.00 46.09 82 SER A O 1
ATOM 639 N N . GLY A 1 83 ? 13.159 -10.513 12.659 1.00 46.12 83 GLY A N 1
ATOM 640 C CA . GLY A 1 83 ? 12.281 -11.324 11.829 1.00 46.12 83 GLY A CA 1
ATOM 641 C C . GLY A 1 83 ? 11.883 -10.557 10.571 1.00 46.12 83 GLY A C 1
ATOM 642 O O . GLY A 1 83 ? 11.681 -9.341 10.592 1.00 46.12 83 GLY A O 1
ATOM 643 N N . ASP A 1 84 ? 11.740 -11.269 9.457 1.00 46.69 84 ASP A N 1
ATOM 644 C CA . ASP A 1 84 ? 11.376 -10.679 8.169 1.00 46.69 84 ASP A CA 1
ATOM 645 C C . ASP A 1 84 ? 10.017 -9.923 8.254 1.00 46.69 84 ASP A C 1
ATOM 647 O O . ASP A 1 84 ? 9.806 -8.907 7.594 1.00 46.69 84 ASP A O 1
ATOM 651 N N . GLN A 1 85 ? 9.104 -10.303 9.145 1.00 50.28 85 GLN A N 1
ATOM 652 C CA . GLN A 1 85 ? 7.783 -9.667 9.264 1.00 50.28 85 GLN A CA 1
ATOM 653 C C . GLN A 1 85 ? 7.769 -8.277 9.941 1.00 50.28 85 GLN A C 1
ATOM 655 O O . GLN A 1 85 ? 6.727 -7.625 9.971 1.00 50.28 85 GLN A O 1
ATOM 660 N N . GLU A 1 86 ? 8.903 -7.758 10.425 1.00 61.56 86 GLU A N 1
ATOM 661 C CA . GLU A 1 86 ? 8.936 -6.512 11.200 1.00 61.56 86 GLU A CA 1
ATOM 662 C C . GLU A 1 86 ? 8.772 -5.229 10.356 1.00 61.56 86 GLU A C 1
ATOM 664 O O . GLU A 1 86 ? 9.743 -4.583 9.918 1.00 61.56 86 GLU A O 1
ATOM 669 N N . ILE A 1 87 ? 7.537 -4.751 10.214 1.00 67.12 87 ILE A N 1
ATOM 670 C CA . ILE A 1 87 ? 7.290 -3.379 9.765 1.00 67.12 87 ILE A CA 1
ATOM 671 C C . ILE A 1 87 ? 7.258 -2.447 10.969 1.00 67.12 87 ILE A C 1
ATOM 673 O O . ILE A 1 87 ? 6.247 -2.245 11.627 1.00 67.12 87 ILE A O 1
ATOM 677 N N . ARG A 1 88 ? 8.395 -1.807 11.228 1.00 71.69 88 ARG A N 1
ATOM 678 C CA . ARG A 1 88 ? 8.532 -0.901 12.375 1.00 71.69 88 ARG A CA 1
ATOM 679 C C . ARG A 1 88 ? 7.992 0.509 12.109 1.00 71.69 88 ARG A C 1
ATOM 681 O O . ARG A 1 88 ? 7.775 1.269 13.048 1.00 71.69 88 ARG A O 1
ATOM 688 N N . ARG A 1 89 ? 7.809 0.878 10.836 1.00 79.44 89 ARG A N 1
ATOM 689 C CA . ARG A 1 89 ? 7.357 2.209 10.413 1.00 79.44 89 ARG A CA 1
ATOM 690 C C . ARG A 1 89 ? 6.640 2.159 9.068 1.00 79.44 89 ARG A C 1
ATOM 692 O O . ARG A 1 89 ? 7.154 1.524 8.148 1.00 79.44 89 ARG A O 1
ATOM 699 N N . VAL A 1 90 ? 5.551 2.908 8.917 1.00 85.81 90 VAL A N 1
ATOM 700 C CA . VAL A 1 90 ? 4.791 3.050 7.662 1.00 85.81 90 VAL A CA 1
ATOM 701 C C . VAL A 1 90 ? 4.487 4.527 7.389 1.00 85.81 90 VAL A C 1
ATOM 703 O O . VAL A 1 90 ? 4.159 5.240 8.335 1.00 85.81 90 VAL A O 1
ATOM 706 N N . PRO A 1 91 ? 4.608 5.035 6.147 1.00 85.62 91 PRO A N 1
ATOM 707 C CA . PRO A 1 91 ? 4.229 6.411 5.821 1.00 85.62 91 PRO A CA 1
ATOM 708 C C . PRO A 1 91 ? 2.722 6.611 5.986 1.00 85.62 91 PRO A C 1
ATOM 710 O O . PRO A 1 91 ? 1.938 5.907 5.350 1.00 85.62 91 PRO A O 1
ATOM 713 N N . ALA A 1 92 ? 2.336 7.578 6.819 1.00 88.31 92 ALA A N 1
ATOM 714 C CA . ALA A 1 92 ? 0.935 7.812 7.158 1.00 88.31 92 ALA A CA 1
ATOM 715 C C . ALA A 1 92 ? 0.131 8.238 5.924 1.00 88.31 92 ALA A C 1
ATOM 717 O O . ALA A 1 92 ? -0.869 7.603 5.610 1.00 88.31 92 ALA A O 1
ATOM 718 N N . ASP A 1 93 ? 0.648 9.203 5.152 1.00 83.44 93 ASP A N 1
ATOM 719 C CA . ASP A 1 93 ? -0.015 9.718 3.946 1.00 83.44 93 ASP A CA 1
ATOM 720 C C . ASP A 1 93 ? -0.326 8.608 2.926 1.00 83.44 93 ASP A C 1
ATOM 722 O O . ASP A 1 93 ? -1.379 8.604 2.297 1.00 83.44 93 ASP A O 1
ATOM 726 N N . LEU A 1 94 ? 0.596 7.651 2.755 1.00 85.38 94 LEU A N 1
ATOM 727 C CA . LEU A 1 94 ? 0.435 6.583 1.769 1.00 85.38 94 LEU A CA 1
ATOM 728 C C . LEU A 1 94 ? -0.571 5.526 2.225 1.00 85.38 94 LEU A C 1
ATOM 730 O O . LEU A 1 94 ? -1.379 5.088 1.410 1.00 85.38 94 LEU A O 1
ATOM 734 N N . VAL A 1 95 ? -0.522 5.112 3.498 1.00 89.56 95 VAL A N 1
ATOM 735 C CA . VAL A 1 95 ? -1.511 4.167 4.042 1.00 89.56 95 VAL A CA 1
ATOM 736 C C . VAL A 1 95 ? -2.900 4.803 4.021 1.00 89.56 95 VAL A C 1
ATOM 738 O O . VAL A 1 95 ? -3.835 4.186 3.524 1.00 89.56 95 VAL A O 1
ATOM 741 N N . GLU A 1 96 ? -3.031 6.045 4.491 1.00 90.56 96 GLU A N 1
ATOM 742 C CA . GLU A 1 96 ? -4.309 6.763 4.556 1.00 90.56 96 GLU A CA 1
ATOM 743 C C . GLU A 1 96 ? -4.924 6.918 3.162 1.00 90.56 96 GLU A C 1
ATOM 745 O O . GLU A 1 96 ? -6.104 6.619 2.973 1.00 90.56 96 GLU A O 1
ATOM 750 N N . ALA A 1 97 ? -4.119 7.296 2.162 1.00 86.44 97 ALA A N 1
ATOM 751 C CA . ALA A 1 97 ? -4.578 7.413 0.783 1.00 86.44 97 ALA A CA 1
ATOM 752 C C . ALA A 1 97 ? -5.044 6.065 0.214 1.00 86.44 97 ALA A C 1
ATOM 754 O O . ALA A 1 97 ? -6.099 6.006 -0.414 1.00 86.44 97 ALA A O 1
ATOM 755 N N . LYS A 1 98 ? -4.295 4.980 0.461 1.00 88.62 98 LYS A N 1
ATOM 756 C CA . LYS A 1 98 ? -4.645 3.637 -0.027 1.00 88.62 98 LYS A CA 1
ATOM 757 C C . LYS A 1 98 ? -5.932 3.104 0.599 1.00 88.62 98 LYS A C 1
ATOM 759 O O . LYS A 1 98 ? -6.770 2.565 -0.115 1.00 88.62 98 LYS A O 1
ATOM 764 N N . LEU A 1 99 ? -6.111 3.298 1.904 1.00 91.94 99 LEU A N 1
ATOM 765 C CA . LEU A 1 99 ? -7.344 2.925 2.601 1.00 91.94 99 LEU A CA 1
ATOM 766 C C . LEU A 1 99 ? -8.535 3.761 2.121 1.00 91.94 99 LEU A C 1
ATOM 768 O O . LEU A 1 99 ? -9.598 3.213 1.853 1.00 91.94 99 LEU A O 1
ATOM 772 N N . THR A 1 100 ? -8.349 5.070 1.947 1.00 91.06 100 THR A N 1
ATOM 773 C CA . THR A 1 100 ? -9.392 5.971 1.430 1.00 91.06 100 THR A CA 1
ATOM 774 C C . THR A 1 100 ? -9.824 5.582 0.016 1.00 91.06 100 THR A C 1
ATOM 776 O O . THR A 1 100 ? -11.018 5.524 -0.266 1.00 91.06 100 THR A O 1
ATOM 779 N N . GLU A 1 101 ? -8.865 5.296 -0.870 1.00 88.94 101 GLU A N 1
ATOM 780 C CA . GLU A 1 101 ? -9.108 4.820 -2.238 1.00 88.94 101 GLU A CA 1
ATOM 781 C C . GLU A 1 101 ? -9.911 3.513 -2.228 1.00 88.94 101 GLU A C 1
ATOM 783 O O . GLU A 1 101 ? -10.953 3.424 -2.880 1.00 88.94 101 GLU A O 1
ATOM 788 N N . PHE A 1 102 ? -9.477 2.535 -1.428 1.00 90.62 102 PHE A N 1
ATOM 789 C CA . PHE A 1 102 ? -10.152 1.248 -1.296 1.00 90.62 102 PHE A CA 1
ATOM 790 C C . PHE A 1 102 ? -11.590 1.389 -0.771 1.00 90.62 102 PHE A C 1
ATOM 792 O O . PHE A 1 102 ? -12.522 0.850 -1.371 1.00 90.62 102 PHE A O 1
ATOM 799 N N . LEU A 1 103 ? -11.795 2.135 0.318 1.00 91.12 103 LEU A N 1
ATOM 800 C CA . LEU A 1 103 ? -13.111 2.279 0.947 1.00 91.12 103 LEU A CA 1
ATOM 801 C C . LEU A 1 103 ? -14.081 3.069 0.070 1.00 91.12 103 LEU A C 1
ATOM 803 O O . LEU A 1 103 ? -15.236 2.686 -0.051 1.00 91.12 103 LEU A O 1
ATOM 807 N N . ARG A 1 104 ? -13.630 4.124 -0.615 1.00 89.94 104 ARG A N 1
ATOM 808 C CA . ARG A 1 104 ? -14.492 4.855 -1.561 1.00 89.94 104 ARG A CA 1
ATOM 809 C C . ARG A 1 104 ? -14.913 3.999 -2.751 1.00 89.94 104 ARG A C 1
ATOM 811 O O . ARG A 1 104 ? -16.013 4.182 -3.264 1.00 89.94 104 ARG A O 1
ATOM 818 N N . ARG A 1 105 ? -14.049 3.082 -3.198 1.00 88.69 105 ARG A N 1
ATOM 819 C CA . ARG A 1 105 ? -14.380 2.137 -4.269 1.00 88.69 105 ARG A CA 1
ATOM 820 C C . ARG A 1 105 ? -15.367 1.078 -3.795 1.00 88.69 105 ARG A C 1
ATOM 822 O O . ARG A 1 105 ? -16.338 0.811 -4.492 1.00 88.69 105 ARG A O 1
ATOM 829 N N . THR A 1 106 ? -15.101 0.439 -2.661 1.00 87.75 106 THR A N 1
ATOM 830 C CA . THR A 1 106 ? -15.805 -0.789 -2.255 1.00 87.75 106 THR A CA 1
ATOM 831 C C . THR A 1 106 ? -17.061 -0.532 -1.435 1.00 87.75 106 THR A C 1
ATOM 833 O O . THR A 1 106 ? -18.026 -1.297 -1.524 1.00 87.75 106 THR A O 1
ATOM 836 N N . THR A 1 107 ? -17.089 0.583 -0.712 1.00 84.56 107 THR A N 1
ATOM 837 C CA . THR A 1 107 ? -18.154 0.925 0.214 1.00 84.56 107 THR A CA 1
ATOM 838 C C . THR A 1 107 ? -18.980 2.120 -0.284 1.00 84.56 107 THR A C 1
ATOM 840 O O . THR A 1 107 ? -18.490 3.249 -0.337 1.00 84.56 107 THR A O 1
ATOM 843 N N . PRO A 1 108 ? -20.286 1.931 -0.540 1.00 70.25 108 PRO A N 1
ATOM 844 C CA . PRO A 1 108 ? -21.228 3.029 -0.719 1.00 70.25 108 PRO A CA 1
ATOM 845 C C . PRO A 1 108 ? -21.648 3.576 0.659 1.00 70.25 108 PRO A C 1
ATOM 847 O O . PRO A 1 108 ? -22.725 3.261 1.159 1.00 70.25 108 PRO A O 1
ATOM 850 N N . SER A 1 109 ? -20.784 4.350 1.320 1.00 66.88 109 SER A N 1
ATOM 851 C CA . SER A 1 109 ? -21.111 5.012 2.594 1.00 66.88 109 SER A CA 1
ATOM 852 C C . SER A 1 109 ? -21.413 6.495 2.388 1.00 66.88 109 SER A C 1
ATOM 854 O O . SER A 1 109 ? -20.781 7.153 1.568 1.00 66.88 109 SER A O 1
ATOM 856 N N . LYS A 1 110 ? -22.371 7.016 3.167 1.00 62.69 110 LYS A N 1
ATOM 857 C CA . LYS A 1 110 ? -22.684 8.451 3.291 1.00 62.69 110 LYS A CA 1
ATOM 858 C C . LYS A 1 110 ? -21.800 9.172 4.325 1.00 62.69 110 LYS A C 1
ATOM 860 O O . LYS A 1 110 ? -22.058 10.333 4.612 1.00 62.69 110 LYS A O 1
ATOM 865 N N . SER A 1 111 ? -20.830 8.481 4.932 1.00 66.44 111 SER A N 1
ATOM 866 C CA . SER A 1 111 ? -19.897 9.087 5.893 1.00 66.44 111 SER A CA 1
ATOM 867 C C . SER A 1 111 ? -19.016 10.135 5.211 1.00 66.44 111 SER A C 1
ATOM 869 O O . SER A 1 111 ? -18.488 9.865 4.131 1.00 66.44 111 SER A O 1
ATOM 871 N N . ASP A 1 112 ? -18.821 11.286 5.860 1.00 70.56 112 ASP A N 1
ATOM 872 C CA . ASP A 1 112 ? -17.914 12.342 5.385 1.00 70.56 112 ASP A CA 1
ATOM 873 C C . ASP A 1 112 ? -16.448 11.868 5.356 1.00 70.56 112 ASP A C 1
ATOM 875 O O . ASP A 1 112 ? -15.694 12.239 4.451 1.00 70.56 112 ASP A O 1
ATOM 879 N N . ASP A 1 113 ? -16.056 10.986 6.288 1.00 81.88 113 ASP A N 1
ATOM 880 C CA . ASP A 1 113 ? -14.761 10.299 6.281 1.00 81.88 113 ASP A CA 1
ATOM 881 C C . ASP A 1 113 ? -14.956 8.775 6.124 1.00 81.88 113 ASP A C 1
ATOM 883 O O . ASP A 1 113 ? -15.565 8.132 6.989 1.00 81.88 113 ASP A O 1
ATOM 887 N N . PRO A 1 114 ? -14.474 8.152 5.029 1.00 85.00 114 PRO A N 1
ATOM 888 C CA . PRO A 1 114 ? -14.568 6.707 4.852 1.00 85.00 114 PRO A CA 1
ATOM 889 C C . PRO A 1 114 ? -13.732 5.929 5.875 1.00 85.00 114 PRO A C 1
ATOM 891 O O . PRO A 1 114 ? -14.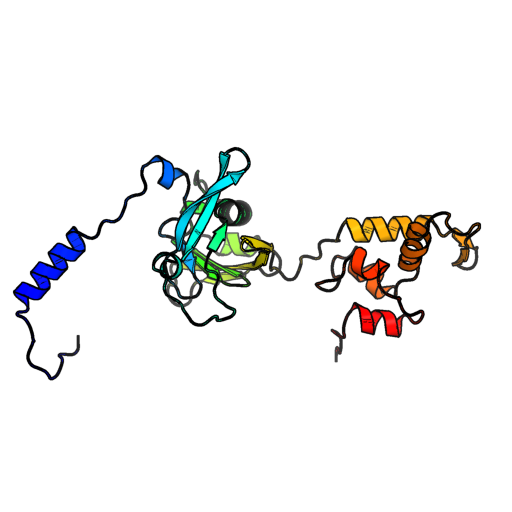095 4.799 6.199 1.00 85.00 114 PRO A O 1
ATOM 894 N N . LEU A 1 115 ? -12.643 6.503 6.404 1.00 89.38 115 LEU A N 1
ATOM 895 C CA . LEU A 1 115 ? -11.747 5.809 7.333 1.00 89.38 115 LEU A CA 1
ATOM 896 C C . LEU A 1 115 ? -12.432 5.468 8.660 1.00 89.38 115 LEU A C 1
ATOM 898 O O . LEU A 1 115 ? -12.023 4.515 9.318 1.00 89.38 115 LEU A O 1
ATOM 902 N N . ASP A 1 116 ? -13.491 6.182 9.042 1.00 87.19 116 ASP A N 1
ATOM 903 C CA . ASP A 1 116 ? -14.263 5.950 10.273 1.00 87.19 116 ASP A CA 1
ATOM 904 C C . ASP A 1 116 ? -14.980 4.604 10.323 1.00 87.19 116 ASP A C 1
ATOM 906 O O . ASP A 1 116 ? -15.319 4.114 11.397 1.00 87.19 116 ASP A O 1
ATOM 910 N N . LEU A 1 117 ? -15.124 3.949 9.175 1.00 87.38 117 LEU A N 1
ATOM 911 C CA . LEU A 1 117 ? -15.668 2.601 9.104 1.00 87.38 117 LEU A CA 1
ATOM 912 C C . LEU A 1 117 ? -14.702 1.541 9.642 1.00 87.38 117 LEU A C 1
ATOM 914 O O . LEU A 1 117 ? -15.143 0.478 10.073 1.00 87.38 117 LEU A O 1
ATOM 918 N N . LEU A 1 118 ? -13.396 1.814 9.606 1.00 91.50 118 LEU A N 1
ATOM 919 C CA . LEU A 1 118 ? -12.376 0.873 10.048 1.00 91.50 118 LEU A CA 1
ATOM 920 C C . LEU A 1 118 ? -12.333 0.828 11.574 1.00 91.50 118 LEU A C 1
ATOM 922 O O . LEU A 1 118 ? -12.109 1.852 12.224 1.00 91.50 118 LEU A O 1
ATOM 926 N N . THR A 1 119 ? -12.491 -0.365 12.143 1.00 91.81 119 THR A N 1
ATOM 927 C CA . THR A 1 119 ? -12.323 -0.612 13.581 1.00 91.81 119 THR A CA 1
ATOM 928 C C . THR A 1 119 ? -10.876 -0.948 13.918 1.00 91.81 119 THR A C 1
ATOM 930 O O . THR A 1 119 ? -10.352 -0.488 14.934 1.00 91.81 119 THR A O 1
ATOM 933 N N . ARG A 1 120 ? -10.196 -1.696 13.042 1.00 92.81 120 ARG A N 1
ATOM 934 C CA . ARG A 1 120 ? -8.808 -2.125 13.239 1.00 92.81 120 ARG A CA 1
ATOM 935 C C . ARG A 1 120 ? -8.081 -2.306 11.910 1.00 92.81 120 ARG A C 1
ATOM 937 O O . ARG A 1 120 ? -8.666 -2.742 10.925 1.00 92.81 120 ARG A O 1
ATOM 944 N N . ILE A 1 121 ? -6.798 -1.963 11.891 1.00 94.19 121 ILE A N 1
ATOM 945 C CA . ILE A 1 121 ? -5.904 -2.045 10.736 1.00 94.19 121 ILE A CA 1
ATOM 946 C C . ILE A 1 121 ? -4.619 -2.717 11.201 1.00 94.19 121 ILE A C 1
ATOM 948 O O . ILE A 1 121 ? -3.932 -2.190 12.070 1.00 94.19 121 ILE A O 1
ATOM 952 N N . GLU A 1 122 ? -4.272 -3.849 10.608 1.00 90.44 122 GLU A N 1
ATOM 953 C CA . GLU A 1 122 ? -3.061 -4.605 10.917 1.00 90.44 122 GLU A CA 1
ATOM 954 C C . GLU A 1 122 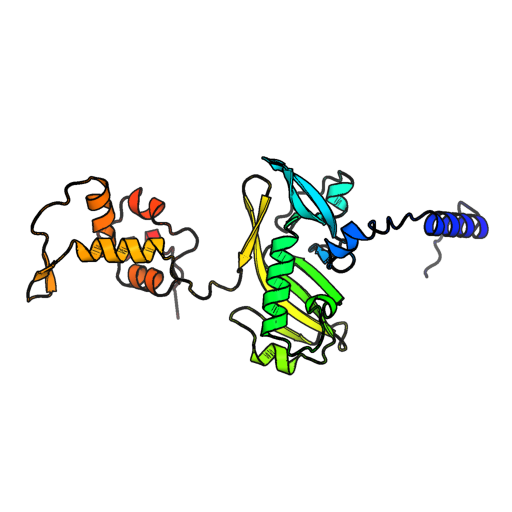? -2.114 -4.561 9.721 1.00 90.44 122 GLU A C 1
ATOM 956 O O . GLU A 1 122 ? -2.475 -4.894 8.588 1.00 90.44 122 GLU A O 1
ATOM 961 N N . VAL A 1 123 ? -0.890 -4.102 9.970 1.00 89.00 123 VAL A N 1
ATOM 962 C CA . VAL A 1 123 ? 0.116 -3.891 8.934 1.00 89.00 123 VAL A CA 1
ATOM 963 C C . VAL A 1 123 ? 1.073 -5.079 8.882 1.00 89.00 123 VAL A C 1
ATOM 965 O O . VAL A 1 123 ? 1.947 -5.222 9.738 1.00 89.00 123 VAL A O 1
ATOM 968 N N . TYR A 1 124 ? 0.959 -5.880 7.823 1.00 84.00 124 TYR A N 1
ATOM 969 C CA . TYR A 1 124 ? 1.855 -6.994 7.516 1.00 84.00 124 TYR A CA 1
ATOM 970 C C . TYR A 1 124 ? 2.794 -6.660 6.361 1.00 84.00 124 TYR A C 1
ATOM 972 O O . TYR A 1 124 ? 2.576 -5.719 5.597 1.00 84.00 124 TYR A O 1
ATOM 980 N N . ARG A 1 125 ? 3.869 -7.452 6.230 1.00 78.00 125 ARG A N 1
ATOM 981 C CA . ARG A 1 125 ? 4.893 -7.289 5.184 1.00 78.00 125 ARG A CA 1
ATOM 982 C C . ARG A 1 125 ? 4.291 -7.171 3.787 1.00 78.00 125 ARG A C 1
ATOM 984 O O . ARG A 1 125 ? 4.705 -6.294 3.031 1.00 78.00 125 ARG A O 1
ATOM 991 N N . ASP A 1 126 ? 3.373 -8.068 3.454 1.00 77.56 126 ASP A N 1
ATOM 992 C CA . ASP A 1 126 ? 2.839 -8.224 2.101 1.00 77.56 126 ASP A CA 1
ATOM 993 C C . ASP A 1 126 ? 1.327 -7.923 2.022 1.00 77.56 126 ASP A C 1
ATOM 995 O O . ASP A 1 126 ? 0.727 -8.045 0.953 1.00 77.56 126 ASP A O 1
ATOM 999 N N . SER A 1 127 ? 0.711 -7.475 3.124 1.00 83.81 127 SER A N 1
ATOM 1000 C CA . SER A 1 127 ? -0.716 -7.145 3.174 1.00 83.81 127 SER A CA 1
ATOM 1001 C C . SER A 1 127 ? -1.080 -6.125 4.259 1.00 83.81 127 SER A C 1
ATOM 1003 O O . SER A 1 127 ? -0.407 -6.004 5.279 1.00 83.81 127 SER A O 1
ATOM 1005 N N . LEU A 1 128 ? -2.203 -5.432 4.081 1.00 90.69 128 LEU A N 1
ATOM 1006 C CA . LEU A 1 128 ? -2.951 -4.811 5.174 1.00 90.69 128 LEU A CA 1
ATOM 1007 C C . LEU A 1 128 ? -4.184 -5.661 5.466 1.00 90.69 128 LEU A C 1
ATOM 1009 O O . LEU A 1 128 ? -4.907 -6.013 4.536 1.00 90.69 128 LEU A O 1
ATOM 1013 N N . GLN A 1 129 ? -4.436 -5.960 6.736 1.00 91.06 129 GLN A N 1
ATOM 1014 C CA . GLN A 1 129 ? -5.697 -6.567 7.157 1.00 91.06 129 GLN A CA 1
ATOM 1015 C C . GLN A 1 129 ? -6.562 -5.518 7.842 1.00 91.06 129 GLN A C 1
ATOM 1017 O O . GLN A 1 129 ? -6.088 -4.792 8.713 1.00 91.06 129 GLN A O 1
ATOM 1022 N N . LEU A 1 130 ? -7.818 -5.414 7.428 1.00 93.94 130 LEU A N 1
ATOM 1023 C CA . LEU A 1 130 ? -8.766 -4.431 7.934 1.00 93.94 130 LEU A CA 1
ATOM 1024 C C . LEU A 1 130 ? -9.928 -5.152 8.598 1.00 93.94 130 LEU A C 1
ATOM 1026 O O . LEU A 1 130 ? -10.415 -6.144 8.059 1.00 93.94 130 LEU A O 1
ATOM 1030 N N . LEU A 1 131 ? -10.394 -4.623 9.722 1.00 92.75 131 LEU A N 1
ATOM 1031 C CA . LEU A 1 131 ? -11.656 -5.013 10.333 1.00 92.75 131 LEU A CA 1
ATOM 1032 C C . LEU A 1 131 ? -12.614 -3.828 10.282 1.00 92.75 131 LEU A C 1
ATOM 1034 O O . LEU A 1 131 ? -12.219 -2.677 10.500 1.00 92.75 131 LEU A O 1
ATOM 1038 N N . MET A 1 132 ? -13.872 -4.126 9.980 1.00 92.25 132 MET A N 1
ATOM 1039 C CA . MET A 1 132 ? -14.982 -3.177 10.009 1.00 92.25 132 MET A CA 1
ATOM 1040 C C . MET A 1 132 ? -16.325 -3.915 10.130 1.00 92.25 132 MET A C 1
ATOM 1042 O O . MET A 1 132 ? -16.365 -5.125 9.898 1.00 92.25 132 MET A O 1
ATOM 1046 N N . PRO A 1 133 ? -17.442 -3.237 10.460 1.00 91.00 133 PRO A N 1
ATOM 1047 C CA . PRO A 1 133 ? -18.741 -3.894 10.606 1.00 91.00 133 PRO A CA 1
ATOM 1048 C C . PRO A 1 133 ? -19.181 -4.653 9.344 1.00 91.00 133 PRO A C 1
ATOM 1050 O O . PRO A 1 133 ? -19.102 -4.129 8.231 1.00 91.00 133 PRO A O 1
ATOM 1053 N N . VAL A 1 134 ? -19.725 -5.863 9.521 1.00 92.88 134 VAL A N 1
ATOM 1054 C CA . VAL A 1 134 ? -20.088 -6.797 8.428 1.00 92.88 134 VAL A CA 1
ATOM 1055 C C . VAL A 1 134 ? -21.214 -6.299 7.505 1.00 92.88 134 VAL A C 1
ATOM 1057 O O . VAL A 1 134 ? -21.449 -6.864 6.440 1.00 92.88 134 VAL A O 1
ATOM 1060 N N . VAL A 1 135 ? -21.898 -5.209 7.870 1.00 88.25 135 VAL A N 1
ATOM 1061 C CA . VAL A 1 135 ? -23.085 -4.655 7.183 1.00 88.25 135 VAL A CA 1
ATOM 1062 C C . VAL A 1 135 ? -22.877 -4.463 5.673 1.00 88.25 135 VAL A C 1
ATOM 1064 O O . VAL A 1 135 ? -23.824 -4.555 4.897 1.00 88.25 135 VAL A O 1
ATOM 1067 N N . GLN A 1 136 ? -21.643 -4.207 5.240 1.00 83.75 136 GLN A N 1
ATOM 1068 C CA . GLN A 1 136 ? -21.312 -3.901 3.847 1.00 83.75 136 GLN A CA 1
ATOM 1069 C C . GLN A 1 136 ? -20.649 -5.056 3.087 1.00 83.75 136 GLN A C 1
ATOM 1071 O O . GLN A 1 136 ? -20.223 -4.847 1.953 1.00 83.75 136 GLN A O 1
ATOM 1076 N N . LEU A 1 137 ? -20.581 -6.263 3.657 1.00 88.38 137 LEU A N 1
ATOM 1077 C CA . LEU A 1 137 ? -19.823 -7.381 3.085 1.00 88.38 137 LEU A CA 1
ATOM 1078 C C . LEU A 1 137 ? -20.193 -7.673 1.625 1.00 88.38 137 LEU A C 1
ATOM 1080 O O . LEU A 1 137 ? -19.315 -7.692 0.766 1.00 88.38 137 LEU A O 1
ATOM 1084 N N . ALA A 1 138 ? -21.487 -7.803 1.318 1.00 86.44 138 ALA A N 1
ATOM 1085 C CA . ALA A 1 138 ? -21.943 -8.053 -0.050 1.00 86.44 138 ALA A CA 1
ATOM 1086 C C . ALA A 1 138 ? -21.532 -6.921 -1.012 1.00 86.44 138 ALA A C 1
ATOM 1088 O O . ALA A 1 138 ? -21.054 -7.170 -2.117 1.00 86.44 138 ALA A O 1
ATOM 1089 N N . ALA A 1 139 ? -21.663 -5.662 -0.581 1.00 86.50 139 ALA A N 1
ATOM 1090 C CA . ALA A 1 139 ? -21.284 -4.503 -1.384 1.00 86.50 139 ALA A CA 1
ATOM 1091 C C . ALA A 1 139 ? -19.772 -4.469 -1.656 1.00 86.50 139 ALA A C 1
ATOM 1093 O O . ALA A 1 139 ? -19.367 -4.215 -2.792 1.00 86.50 139 ALA A O 1
ATOM 1094 N N . VAL A 1 140 ? -18.957 -4.767 -0.644 1.00 87.44 140 VAL A N 1
ATOM 1095 C CA . VAL A 1 140 ? -17.501 -4.839 -0.774 1.00 87.44 140 VAL A CA 1
ATOM 1096 C C . VAL A 1 140 ? -17.108 -5.963 -1.729 1.00 87.44 140 VAL A C 1
ATOM 1098 O O . VAL A 1 140 ? -16.382 -5.702 -2.684 1.00 87.44 140 VAL A O 1
ATOM 1101 N N . GLN A 1 141 ? -17.652 -7.172 -1.548 1.00 86.88 141 GLN A N 1
ATOM 1102 C CA . GLN A 1 141 ? -17.333 -8.352 -2.361 1.00 86.88 141 GLN A CA 1
ATOM 1103 C C . GLN A 1 141 ? -17.563 -8.135 -3.861 1.00 86.88 141 GLN A C 1
ATOM 1105 O O . GLN A 1 141 ? -16.741 -8.557 -4.670 1.00 86.88 141 GLN A O 1
ATOM 1110 N N . THR A 1 142 ? -18.622 -7.416 -4.251 1.00 86.75 142 THR A N 1
ATOM 1111 C CA . THR A 1 142 ? -18.883 -7.112 -5.674 1.00 86.75 142 THR A CA 1
ATOM 1112 C C . THR A 1 142 ? -17.876 -6.160 -6.326 1.00 86.75 142 THR A C 1
ATOM 1114 O O . THR A 1 142 ? -17.871 -6.026 -7.548 1.00 86.75 142 THR A O 1
ATOM 1117 N N . ARG A 1 143 ? -17.049 -5.469 -5.534 1.00 87.06 143 ARG A N 1
ATOM 1118 C CA . ARG A 1 143 ? -16.140 -4.412 -6.001 1.00 87.06 143 ARG A CA 1
ATOM 1119 C C . ARG A 1 143 ? -14.672 -4.702 -5.706 1.00 87.06 143 ARG A C 1
ATOM 1121 O O . ARG A 1 143 ? -13.847 -3.817 -5.934 1.00 87.06 143 ARG A O 1
ATOM 1128 N N . LEU A 1 144 ? -14.354 -5.888 -5.186 1.00 84.62 144 LEU A N 1
ATOM 1129 C CA . LEU A 1 144 ? -12.981 -6.316 -4.929 1.00 84.62 144 LEU A CA 1
ATOM 1130 C C . LEU A 1 144 ? -12.193 -6.423 -6.236 1.00 84.62 144 LEU A C 1
ATOM 1132 O O . LEU A 1 144 ? -12.693 -6.907 -7.252 1.00 84.62 144 LEU A O 1
ATOM 1136 N N . GLU A 1 145 ? -10.945 -5.976 -6.195 1.00 85.06 145 GLU A N 1
ATOM 1137 C CA . GLU A 1 145 ? -9.982 -6.154 -7.277 1.00 85.06 145 GLU A CA 1
ATOM 1138 C C . GLU A 1 145 ? -9.148 -7.430 -7.071 1.00 85.06 145 GLU A C 1
ATOM 1140 O O . GLU A 1 145 ? -9.220 -8.103 -6.041 1.00 85.06 145 GLU A O 1
ATOM 1145 N N . ALA A 1 146 ? -8.341 -7.795 -8.072 1.00 74.44 146 ALA A N 1
ATOM 1146 C CA . ALA A 1 146 ? -7.560 -9.026 -8.034 1.00 74.44 146 ALA A CA 1
ATOM 1147 C C . ALA A 1 146 ? -6.618 -9.078 -6.816 1.00 74.44 146 ALA A C 1
ATOM 1149 O O . ALA A 1 146 ? -5.767 -8.211 -6.630 1.00 74.44 146 ALA A O 1
ATOM 1150 N N . GLY A 1 147 ? -6.741 -10.144 -6.023 1.00 74.00 147 GLY A N 1
ATOM 1151 C CA . GLY A 1 147 ? -5.937 -10.372 -4.821 1.00 74.00 147 GLY A CA 1
ATOM 1152 C C . GLY A 1 147 ? -6.486 -9.719 -3.551 1.00 74.00 147 GLY A C 1
ATOM 1153 O O . GLY A 1 147 ? -5.963 -10.010 -2.480 1.00 74.00 147 GLY A O 1
ATOM 1154 N N . GLU A 1 148 ? -7.516 -8.877 -3.647 1.00 86.38 148 GLU A N 1
ATOM 1155 C CA . GLU A 1 148 ? -8.265 -8.414 -2.479 1.00 86.38 148 GLU A CA 1
ATOM 1156 C C . GLU A 1 148 ? -9.263 -9.493 -2.049 1.00 86.38 148 GLU A C 1
ATOM 1158 O O . GLU A 1 148 ? -9.874 -10.160 -2.887 1.00 86.38 148 GLU A O 1
ATOM 1163 N N . SER A 1 149 ? -9.452 -9.661 -0.743 1.00 84.88 149 SER A N 1
ATOM 1164 C CA . SER A 1 149 ? -10.491 -10.539 -0.200 1.00 84.88 149 SER A CA 1
ATOM 1165 C C . SER A 1 149 ? -11.269 -9.835 0.901 1.00 84.88 149 SER A C 1
ATOM 1167 O O . SER A 1 149 ? -10.733 -8.970 1.593 1.00 84.88 149 SER A O 1
ATOM 1169 N N . ALA A 1 150 ? -12.543 -10.191 1.047 1.00 90.94 150 ALA A N 1
ATOM 1170 C CA . ALA A 1 150 ? -13.398 -9.732 2.131 1.00 90.94 150 ALA A CA 1
ATOM 1171 C C . ALA A 1 150 ? -14.310 -10.877 2.566 1.00 90.94 150 ALA A C 1
ATOM 1173 O O . ALA A 1 150 ? -15.091 -11.404 1.767 1.00 90.94 150 ALA A O 1
ATOM 1174 N N . GLU A 1 151 ? -14.200 -11.251 3.832 1.00 86.81 151 GLU A N 1
ATOM 1175 C CA . GLU A 1 151 ? -14.912 -12.375 4.431 1.00 86.81 151 GLU A CA 1
ATOM 1176 C C . GLU A 1 151 ? -15.451 -11.957 5.797 1.00 86.81 151 GLU A C 1
ATOM 1178 O O . GLU A 1 151 ? -14.942 -11.030 6.428 1.00 86.81 151 GLU A O 1
ATOM 1183 N N . GLN A 1 152 ? -16.506 -12.618 6.263 1.00 90.88 152 GLN A N 1
ATOM 1184 C CA . GLN A 1 152 ? -16.958 -12.443 7.639 1.00 90.88 152 GLN A CA 1
ATOM 1185 C C . GLN A 1 152 ? -15.854 -12.920 8.591 1.00 90.88 152 GLN A C 1
ATOM 1187 O O . GLN A 1 152 ? -15.260 -13.975 8.364 1.00 90.88 152 GLN A O 1
ATOM 1192 N N . ASP A 1 153 ? -15.554 -12.146 9.635 1.00 85.12 153 ASP A N 1
ATOM 1193 C CA . ASP A 1 153 ? -14.496 -12.532 10.564 1.00 85.12 153 ASP A CA 1
ATOM 1194 C C . ASP A 1 153 ? -14.936 -13.767 11.367 1.00 85.12 153 ASP A C 1
ATOM 1196 O O . ASP A 1 153 ? -16.051 -13.835 11.888 1.00 85.12 153 ASP A O 1
ATOM 1200 N N . SER A 1 154 ? -14.072 -14.783 11.417 1.00 79.69 154 SER A N 1
ATOM 1201 C CA . SER A 1 154 ? -14.400 -16.067 12.047 1.00 79.69 154 SER A CA 1
ATOM 1202 C C . SER A 1 154 ? -14.427 -16.000 13.576 1.00 79.69 154 SER A C 1
ATOM 1204 O O . SER A 1 154 ? -15.004 -16.885 14.205 1.00 79.69 154 SER A O 1
ATOM 1206 N N . ILE A 1 155 ? -13.790 -14.988 14.174 1.00 80.50 155 ILE A N 1
ATOM 1207 C CA . ILE A 1 155 ? -13.728 -14.784 15.626 1.00 80.50 155 ILE A CA 1
ATOM 1208 C C . ILE A 1 155 ? -14.864 -13.854 16.061 1.00 80.50 155 ILE A C 1
ATOM 1210 O O . ILE A 1 155 ? -15.555 -14.142 17.036 1.00 80.50 155 ILE A O 1
ATOM 1214 N N . GLU A 1 156 ? -15.091 -12.768 15.318 1.00 86.00 156 GLU A N 1
ATOM 1215 C CA . GLU A 1 156 ? -16.158 -11.796 15.572 1.00 86.00 156 GLU A CA 1
ATOM 1216 C C . GLU A 1 156 ? -17.122 -11.699 14.377 1.00 86.00 156 GLU A C 1
ATOM 1218 O O . GLU A 1 156 ? -16.950 -10.839 13.513 1.00 86.00 156 GLU A O 1
ATOM 1223 N N . PRO A 1 157 ? -18.208 -12.497 14.336 1.00 87.62 157 PRO A N 1
ATOM 1224 C CA . PRO A 1 157 ? -19.128 -12.524 13.193 1.00 87.62 157 PRO A CA 1
ATOM 1225 C C . PRO A 1 157 ? -19.836 -11.191 12.891 1.00 87.62 157 PRO A C 1
ATOM 1227 O O . PRO A 1 157 ? -20.417 -11.024 11.819 1.00 87.62 157 PRO A O 1
ATOM 1230 N N . SER A 1 158 ? -19.829 -10.237 13.825 1.00 90.12 158 SER A N 1
ATOM 1231 C CA . SER A 1 158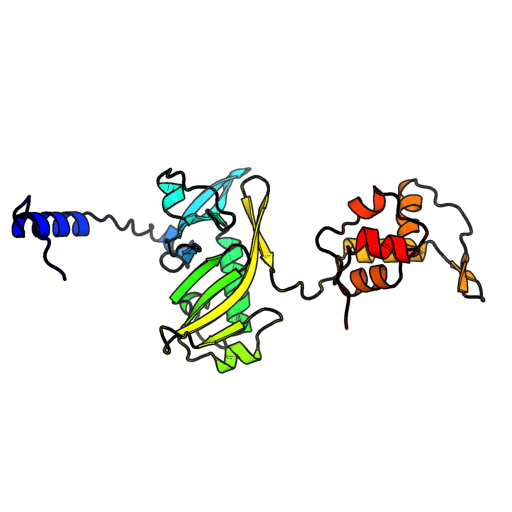 ? -20.347 -8.877 13.615 1.00 90.12 158 SER A CA 1
ATOM 1232 C C . SER A 1 158 ? -19.400 -7.990 12.793 1.00 90.12 158 SER A C 1
ATOM 1234 O O . SER A 1 158 ? -19.797 -6.911 12.338 1.00 90.12 158 SER A O 1
ATOM 1236 N N . GLN A 1 159 ? -18.163 -8.437 12.578 1.00 92.12 159 GLN A N 1
ATOM 1237 C CA . GLN A 1 159 ? -17.143 -7.789 11.768 1.00 92.12 159 GLN A CA 1
ATOM 1238 C C . GLN A 1 159 ? -16.906 -8.577 10.473 1.00 92.12 159 GLN A C 1
ATOM 1240 O O . GLN A 1 159 ? -17.187 -9.770 10.357 1.00 92.12 159 GLN A O 1
ATOM 1245 N N . MET A 1 160 ? -16.358 -7.891 9.481 1.00 92.69 160 MET A N 1
ATOM 1246 C CA . MET A 1 160 ? -15.731 -8.508 8.323 1.00 92.69 160 MET A CA 1
ATOM 1247 C C . MET A 1 160 ? -14.244 -8.192 8.310 1.00 92.69 160 MET A C 1
ATOM 1249 O O . MET A 1 160 ? -13.830 -7.091 8.685 1.00 92.69 160 MET A O 1
ATOM 1253 N N . ARG A 1 161 ? -13.461 -9.160 7.840 1.00 92.25 161 ARG A N 1
ATOM 1254 C CA . ARG A 1 161 ? -12.030 -9.041 7.611 1.00 92.25 161 ARG A CA 1
ATOM 1255 C C . ARG A 1 161 ? -11.764 -8.844 6.130 1.00 92.25 161 ARG A C 1
ATOM 1257 O O . ARG A 1 161 ? -12.212 -9.628 5.296 1.00 92.25 161 ARG A O 1
ATOM 1264 N N . ILE A 1 162 ? -11.000 -7.807 5.818 1.00 92.44 162 ILE A N 1
ATOM 1265 C CA . ILE A 1 162 ? -10.582 -7.474 4.459 1.00 92.44 162 ILE A CA 1
ATOM 1266 C C . ILE A 1 162 ? -9.068 -7.613 4.364 1.00 92.44 162 ILE A C 1
ATOM 1268 O O . ILE A 1 162 ? -8.345 -7.043 5.179 1.00 92.44 162 ILE A O 1
ATOM 1272 N N . CYS A 1 163 ? -8.581 -8.330 3.356 1.00 90.25 163 CYS A N 1
ATOM 1273 C CA . CYS A 1 163 ? -7.162 -8.414 3.039 1.00 90.25 163 CYS A CA 1
ATOM 1274 C C . CYS A 1 163 ? -6.857 -7.553 1.812 1.00 90.25 163 CYS A C 1
ATOM 1276 O O . CYS A 1 163 ? -7.330 -7.838 0.711 1.00 90.25 163 CYS A O 1
ATOM 1278 N N . LEU A 1 164 ? -6.048 -6.510 2.001 1.00 89.06 164 LEU A N 1
ATOM 1279 C CA . LEU A 1 164 ? -5.470 -5.734 0.911 1.00 89.06 164 LEU A CA 1
ATOM 1280 C C . LEU A 1 164 ? -4.045 -6.216 0.670 1.00 89.06 164 LEU A C 1
ATOM 1282 O O . LEU A 1 164 ? -3.188 -6.038 1.539 1.00 89.06 164 LEU A O 1
ATOM 1286 N N . PRO A 1 165 ? -3.736 -6.782 -0.497 1.00 81.62 165 PRO A N 1
ATOM 1287 C CA . PRO A 1 165 ? -2.393 -7.241 -0.783 1.00 81.62 165 PRO A CA 1
ATOM 1288 C C . PRO A 1 165 ? -1.536 -5.998 -1.085 1.00 81.62 165 PRO A C 1
ATOM 1290 O O . PRO A 1 165 ? -1.643 -5.373 -2.139 1.00 81.62 165 PRO A O 1
ATOM 1293 N N . LEU A 1 166 ? -0.717 -5.571 -0.125 1.00 80.31 166 LEU A N 1
ATOM 1294 C CA . LEU A 1 166 ? 0.094 -4.350 -0.151 1.00 80.31 166 LEU A CA 1
ATOM 1295 C C . LEU A 1 166 ? 1.472 -4.674 0.421 1.00 80.31 166 LEU A C 1
ATOM 1297 O O . LEU A 1 166 ? 1.614 -5.001 1.594 1.00 80.31 166 LEU A O 1
ATOM 1301 N N . ARG A 1 167 ? 2.508 -4.551 -0.405 1.00 75.75 167 ARG A N 1
ATOM 1302 C CA . ARG A 1 167 ? 3.876 -4.899 -0.047 1.00 75.75 167 ARG A CA 1
ATOM 1303 C C . ARG A 1 167 ? 4.637 -3.711 0.523 1.00 75.75 167 ARG A C 1
ATOM 1305 O O . ARG A 1 167 ? 4.913 -2.725 -0.161 1.00 75.75 167 ARG A O 1
ATOM 1312 N N . MET A 1 168 ? 5.048 -3.843 1.773 1.00 74.50 168 MET A N 1
ATOM 1313 C CA . MET A 1 168 ? 5.808 -2.856 2.526 1.00 74.50 168 MET A CA 1
ATOM 1314 C C . MET A 1 168 ? 7.305 -3.128 2.346 1.00 74.50 168 MET A C 1
ATOM 1316 O O . MET A 1 168 ? 7.890 -3.974 3.021 1.00 74.50 168 MET A O 1
ATOM 1320 N N . ARG A 1 169 ? 7.968 -2.416 1.427 1.00 67.62 169 ARG A N 1
ATOM 1321 C CA . ARG A 1 169 ? 9.421 -2.570 1.201 1.00 67.62 169 ARG A CA 1
ATOM 1322 C C . ARG A 1 169 ? 10.217 -1.468 1.878 1.00 67.62 169 ARG A C 1
ATOM 1324 O O . ARG A 1 169 ? 9.833 -0.306 1.850 1.00 67.62 169 ARG A O 1
ATOM 1331 N N . ARG A 1 170 ? 11.392 -1.798 2.419 1.00 60.88 170 ARG A N 1
ATOM 1332 C CA . ARG A 1 170 ? 12.354 -0.792 2.894 1.00 60.88 170 ARG A CA 1
ATOM 1333 C C . ARG A 1 170 ? 13.295 -0.372 1.759 1.00 60.88 170 ARG A C 1
ATOM 1335 O O . ARG A 1 170 ? 13.915 -1.218 1.123 1.00 60.88 170 ARG A O 1
ATOM 1342 N N . ARG A 1 171 ? 13.446 0.934 1.527 1.00 54.00 171 ARG A N 1
ATOM 1343 C CA . ARG A 1 171 ? 14.450 1.536 0.634 1.00 54.00 171 ARG A CA 1
ATOM 1344 C C . ARG A 1 171 ? 15.156 2.677 1.369 1.00 54.00 171 ARG A C 1
ATOM 1346 O O . ARG A 1 171 ? 14.532 3.685 1.687 1.00 54.00 171 ARG A O 1
ATOM 1353 N N . GLY A 1 172 ? 16.448 2.513 1.668 1.00 47.09 172 GLY A N 1
ATOM 1354 C CA . GLY A 1 172 ? 17.269 3.548 2.320 1.00 47.09 172 GLY A CA 1
ATOM 1355 C C . GLY A 1 172 ? 16.708 4.042 3.662 1.00 47.09 172 GLY A C 1
ATOM 1356 O O . GLY A 1 172 ? 16.618 5.244 3.888 1.00 47.09 172 GLY A O 1
ATOM 1357 N N . GLY A 1 173 ? 16.231 3.128 4.515 1.00 55.84 173 GLY A N 1
ATOM 1358 C CA . GLY A 1 173 ? 15.622 3.453 5.814 1.00 55.84 173 GLY A CA 1
ATOM 1359 C C . GLY A 1 173 ? 14.163 3.933 5.760 1.00 55.84 173 GLY A C 1
ATOM 1360 O O . GLY A 1 173 ? 13.533 4.077 6.806 1.00 55.84 173 GLY A O 1
ATOM 1361 N N . ARG A 1 174 ? 13.584 4.152 4.573 1.00 55.38 174 ARG A N 1
ATOM 1362 C CA . ARG A 1 174 ? 12.161 4.491 4.386 1.00 55.38 174 ARG A CA 1
ATOM 1363 C C . ARG A 1 174 ? 11.352 3.262 3.989 1.00 55.38 174 ARG A C 1
ATOM 1365 O O . ARG A 1 174 ? 11.816 2.473 3.175 1.00 55.38 174 ARG A O 1
ATOM 1372 N N . THR A 1 175 ? 10.141 3.129 4.518 1.00 55.72 175 THR A N 1
ATOM 1373 C CA . THR A 1 175 ? 9.175 2.131 4.042 1.00 55.72 175 THR A CA 1
ATOM 1374 C C . THR A 1 175 ? 8.404 2.726 2.868 1.00 55.72 175 THR A C 1
ATOM 1376 O O . THR A 1 175 ? 7.927 3.853 2.964 1.00 55.72 175 THR A O 1
ATOM 1379 N N . ILE A 1 176 ? 8.319 1.999 1.760 1.00 63.34 176 ILE A N 1
ATOM 1380 C CA . ILE A 1 176 ? 7.469 2.292 0.607 1.00 63.34 176 ILE A CA 1
ATOM 1381 C C . ILE A 1 176 ? 6.335 1.269 0.576 1.00 63.34 176 ILE A C 1
ATOM 1383 O O . ILE A 1 176 ? 6.562 0.095 0.865 1.00 63.34 176 ILE A O 1
ATOM 1387 N N . ILE A 1 177 ? 5.134 1.726 0.230 1.00 59.06 177 ILE A N 1
ATOM 1388 C CA . ILE A 1 177 ? 3.969 0.863 0.032 1.00 59.06 177 ILE A CA 1
ATOM 1389 C C . ILE A 1 177 ? 3.866 0.589 -1.459 1.00 59.06 177 ILE A C 1
ATOM 1391 O O . ILE A 1 177 ? 3.770 1.518 -2.261 1.00 59.06 177 ILE A O 1
ATOM 1395 N N . LEU A 1 178 ? 3.932 -0.678 -1.825 1.00 60.47 178 LEU A N 1
ATOM 1396 C CA . LEU A 1 178 ? 3.702 -1.162 -3.176 1.00 60.47 178 LEU A CA 1
ATOM 1397 C C . LEU A 1 178 ? 2.376 -1.914 -3.174 1.00 60.47 178 LEU A C 1
ATOM 1399 O O . LEU A 1 178 ? 2.053 -2.568 -2.188 1.00 60.47 178 LEU A O 1
ATOM 1403 N N . ASN A 1 179 ? 1.610 -1.858 -4.260 1.00 51.66 179 ASN A N 1
ATOM 1404 C CA . ASN A 1 179 ? 0.476 -2.767 -4.386 1.00 51.66 179 ASN A CA 1
ATOM 1405 C C . ASN A 1 179 ? 1.027 -4.200 -4.480 1.00 51.66 179 ASN A C 1
ATOM 1407 O O . ASN A 1 179 ? 1.879 -4.483 -5.318 1.00 51.66 179 ASN A O 1
ATOM 1411 N N . GLY A 1 180 ? 0.618 -5.048 -3.543 1.00 43.06 180 GLY A N 1
ATOM 1412 C CA . GLY A 1 180 ? 1.016 -6.447 -3.389 1.00 43.06 180 GLY A CA 1
ATOM 1413 C C . GLY A 1 180 ? 0.011 -7.424 -3.994 1.00 43.06 180 GLY A C 1
ATOM 1414 O O . GLY A 1 180 ? 0.272 -8.626 -3.982 1.00 43.06 180 GLY A O 1
ATOM 1415 N N . ALA A 1 181 ? -1.116 -6.936 -4.536 1.00 42.56 181 ALA A N 1
ATOM 1416 C CA . ALA A 1 181 ? -1.934 -7.713 -5.459 1.00 42.56 181 ALA A CA 1
ATOM 1417 C C . ALA A 1 181 ? -0.962 -8.276 -6.477 1.00 42.56 181 ALA A C 1
ATOM 1419 O O . ALA A 1 181 ? -0.175 -7.501 -7.027 1.00 42.56 181 ALA A O 1
ATOM 1420 N N . ARG A 1 182 ? -0.974 -9.601 -6.672 1.00 43.94 182 ARG A N 1
ATOM 1421 C CA . ARG A 1 182 ? -0.318 -10.257 -7.807 1.00 43.94 182 ARG A CA 1
ATOM 1422 C C . ARG A 1 182 ? -0.534 -9.321 -8.986 1.00 43.94 182 ARG A C 1
ATOM 1424 O O . ARG A 1 182 ? -1.696 -9.146 -9.339 1.00 43.94 182 ARG A O 1
ATOM 1431 N N . SER A 1 183 ? 0.532 -8.622 -9.407 1.00 44.47 183 SER A N 1
ATOM 1432 C CA . SER A 1 183 ? 0.438 -7.371 -10.172 1.00 44.47 183 SER A CA 1
ATOM 1433 C C . SER A 1 183 ? -0.736 -7.484 -11.131 1.00 44.47 183 SER A C 1
ATOM 1435 O O . SER A 1 183 ? -0.671 -8.326 -12.030 1.00 44.47 183 SER A O 1
ATOM 1437 N N . ILE A 1 184 ? -1.835 -6.739 -10.903 1.00 44.59 184 ILE A N 1
ATOM 1438 C CA . ILE A 1 184 ? -2.780 -6.499 -11.997 1.00 44.59 184 ILE A CA 1
ATOM 1439 C C . ILE A 1 184 ? -1.877 -5.905 -13.035 1.00 44.59 184 ILE A C 1
ATOM 1441 O O . ILE A 1 184 ? -1.276 -4.860 -12.791 1.00 44.59 184 ILE A O 1
ATOM 1445 N N . ALA A 1 185 ? -1.671 -6.700 -14.065 1.00 52.12 185 ALA A N 1
ATOM 1446 C CA . ALA A 1 185 ? -0.467 -6.710 -14.835 1.00 52.12 185 ALA A CA 1
ATOM 1447 C C . ALA A 1 185 ? -0.330 -5.325 -15.472 1.00 52.12 185 ALA A C 1
ATOM 1449 O O . ALA A 1 185 ? -1.000 -5.001 -16.445 1.00 52.12 185 ALA A O 1
ATOM 1450 N N . LYS A 1 186 ? 0.408 -4.434 -14.797 1.00 55.09 186 LYS A N 1
ATOM 1451 C CA . LYS A 1 186 ? 0.474 -3.020 -15.148 1.00 55.09 186 LYS A CA 1
ATOM 1452 C C . LYS A 1 186 ? 1.714 -2.881 -16.004 1.00 55.09 186 LYS A C 1
ATOM 1454 O O . LYS A 1 186 ? 2.814 -2.959 -15.446 1.00 55.09 186 LYS A O 1
ATOM 1459 N N . PRO A 1 187 ? 1.561 -2.696 -17.326 1.00 71.38 187 PRO A N 1
ATOM 1460 C CA . PRO A 1 187 ? 2.704 -2.661 -18.216 1.00 71.38 187 PRO A CA 1
ATOM 1461 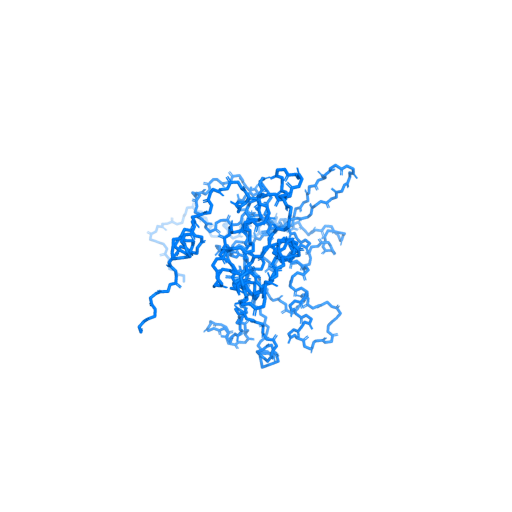C C . PRO A 1 187 ? 3.644 -1.549 -17.769 1.00 71.38 187 PRO A C 1
ATOM 1463 O O . PRO A 1 187 ? 3.222 -0.411 -17.526 1.00 71.38 187 PRO A O 1
ATOM 1466 N N . ASP A 1 188 ? 4.926 -1.877 -17.623 1.00 79.06 188 ASP A N 1
ATOM 1467 C CA . ASP A 1 188 ? 5.920 -0.851 -17.334 1.00 79.06 188 ASP A CA 1
ATOM 1468 C C . ASP A 1 188 ? 6.044 0.022 -18.579 1.00 79.06 188 ASP A C 1
ATOM 1470 O O . ASP A 1 188 ? 6.601 -0.385 -19.598 1.00 79.06 188 ASP A O 1
ATOM 1474 N N . SER A 1 189 ? 5.508 1.239 -18.486 1.00 80.06 189 SER A N 1
ATOM 1475 C CA . SER A 1 189 ? 5.497 2.197 -19.590 1.00 80.06 189 SER A CA 1
ATOM 1476 C C . SER A 1 189 ? 6.889 2.460 -20.173 1.00 80.06 189 SER A C 1
ATOM 1478 O O . SER A 1 189 ? 6.989 2.802 -21.348 1.00 80.06 189 SER A O 1
ATOM 1480 N N . VAL A 1 190 ? 7.959 2.289 -19.387 1.00 84.75 190 VAL A N 1
ATOM 1481 C CA . VAL A 1 190 ? 9.341 2.438 -19.850 1.00 84.75 190 VAL A CA 1
ATOM 1482 C C . VAL A 1 190 ? 9.737 1.256 -20.728 1.00 84.75 190 VAL A C 1
ATOM 1484 O O . VAL A 1 190 ? 10.273 1.468 -21.812 1.00 84.75 190 VAL A O 1
ATOM 1487 N N . LEU A 1 191 ? 9.429 0.026 -20.309 1.00 87.25 191 LEU A N 1
ATOM 1488 C CA . LEU A 1 191 ? 9.688 -1.178 -21.104 1.00 87.25 191 LEU A CA 1
ATOM 1489 C C . LEU A 1 191 ? 8.832 -1.218 -22.373 1.00 87.25 191 LEU A C 1
ATOM 1491 O O . LEU A 1 191 ? 9.349 -1.535 -23.438 1.00 87.25 191 LEU A O 1
ATOM 1495 N N . VAL A 1 192 ? 7.561 -0.818 -22.294 1.00 87.50 192 VAL A N 1
ATOM 1496 C CA . VAL A 1 192 ? 6.673 -0.741 -23.465 1.00 87.50 192 VAL A CA 1
ATOM 1497 C C . VAL A 1 192 ? 7.171 0.300 -24.471 1.00 87.50 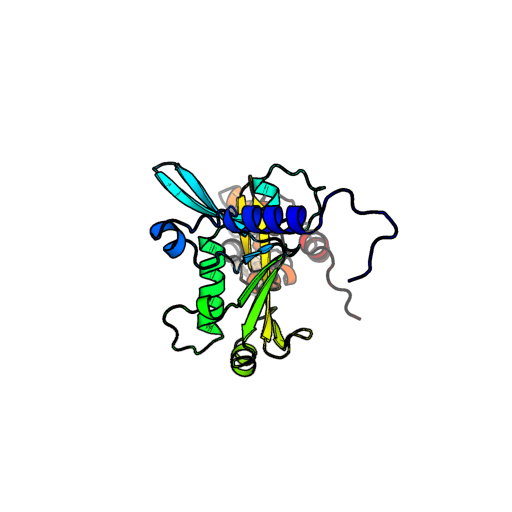192 VAL A C 1
ATOM 1499 O O . VAL A 1 192 ? 7.231 0.023 -25.667 1.00 87.50 192 VAL A O 1
ATOM 1502 N N . LYS A 1 193 ? 7.574 1.492 -24.008 1.00 85.75 193 LYS A N 1
ATOM 1503 C CA . LYS A 1 193 ? 8.165 2.523 -24.881 1.00 85.75 193 LYS A CA 1
ATOM 1504 C C . LYS A 1 193 ? 9.486 2.064 -25.493 1.00 85.75 193 LYS A C 1
ATOM 1506 O O . LYS A 1 193 ? 9.730 2.337 -26.661 1.00 85.75 193 LYS A O 1
ATOM 1511 N N . ALA A 1 194 ? 10.316 1.361 -24.725 1.00 90.44 194 ALA A N 1
ATOM 1512 C CA . ALA A 1 194 ? 11.571 0.804 -25.214 1.00 90.44 194 ALA A CA 1
ATOM 1513 C C . ALA A 1 194 ? 11.348 -0.278 -26.280 1.00 90.44 194 ALA A C 1
ATOM 1515 O O . ALA A 1 194 ? 12.045 -0.275 -27.289 1.00 90.44 194 ALA A O 1
ATOM 1516 N N . LEU A 1 195 ? 10.357 -1.155 -26.085 1.00 92.88 195 LEU A N 1
ATOM 1517 C CA . LEU A 1 195 ? 9.986 -2.186 -27.052 1.00 92.88 195 LEU A CA 1
ATOM 1518 C C . LEU A 1 195 ? 9.461 -1.563 -28.351 1.00 92.88 195 LEU A C 1
ATOM 1520 O O . LEU A 1 195 ? 9.901 -1.946 -29.429 1.00 92.88 195 LEU A O 1
ATOM 1524 N N . ARG A 1 196 ? 8.596 -0.545 -28.250 1.00 92.75 196 ARG A N 1
ATOM 1525 C CA . ARG A 1 196 ? 8.130 0.235 -29.406 1.00 92.75 196 ARG A CA 1
ATOM 1526 C C . ARG A 1 196 ? 9.297 0.860 -30.167 1.00 92.75 196 ARG A C 1
ATOM 1528 O O . ARG A 1 196 ? 9.417 0.634 -31.360 1.00 92.75 196 ARG A O 1
ATOM 1535 N N . ALA A 1 197 ? 10.169 1.589 -29.472 1.00 89.38 197 ALA A N 1
ATOM 1536 C CA . ALA A 1 197 ? 11.319 2.240 -30.092 1.00 89.38 197 ALA A CA 1
ATOM 1537 C C . ALA A 1 197 ? 12.293 1.234 -30.731 1.00 89.38 197 ALA A C 1
ATOM 1539 O O . ALA A 1 197 ? 12.959 1.565 -31.703 1.00 89.38 197 ALA A O 1
ATOM 1540 N N . ALA A 1 198 ? 12.392 0.013 -30.194 1.00 92.12 198 ALA A N 1
ATOM 1541 C CA . ALA A 1 198 ? 13.188 -1.052 -30.794 1.00 92.12 198 ALA A CA 1
ATOM 1542 C C . ALA A 1 198 ? 12.580 -1.563 -32.108 1.00 92.12 198 ALA A C 1
ATOM 1544 O O . ALA A 1 198 ? 13.310 -1.719 -33.081 1.00 92.12 198 ALA A O 1
ATOM 1545 N N . HIS A 1 199 ? 11.262 -1.786 -32.136 1.00 91.56 199 HIS A N 1
ATOM 1546 C CA . HIS A 1 199 ? 10.538 -2.217 -33.337 1.00 91.56 199 HIS A CA 1
ATOM 1547 C C . HIS A 1 199 ? 10.443 -1.121 -34.403 1.00 91.56 199 HIS A C 1
ATOM 1549 O O . HIS A 1 199 ? 10.504 -1.437 -35.577 1.00 91.56 199 HIS A O 1
ATOM 1555 N N . GLU A 1 200 ? 10.379 0.159 -34.023 1.00 91.00 200 GLU A N 1
ATOM 1556 C CA . GLU A 1 200 ? 10.414 1.296 -34.967 1.00 91.00 200 GLU A CA 1
ATOM 1557 C C . GLU A 1 200 ? 11.742 1.412 -35.735 1.00 91.00 200 GLU A C 1
ATOM 1559 O O . GLU A 1 200 ? 11.804 2.105 -36.744 1.00 91.00 200 GLU A O 1
ATOM 1564 N N . MET A 1 201 ? 12.814 0.768 -35.261 1.00 91.25 201 MET A N 1
ATOM 1565 C CA . MET A 1 201 ? 14.109 0.745 -35.951 1.00 91.25 201 MET A CA 1
ATOM 1566 C C . MET A 1 201 ? 14.240 -0.406 -36.959 1.00 91.25 201 MET A C 1
ATOM 1568 O O . MET A 1 201 ? 15.284 -0.507 -37.598 1.00 91.25 201 MET A O 1
ATOM 1572 N N . ILE A 1 202 ? 13.249 -1.296 -37.049 1.00 90.44 202 ILE A N 1
ATOM 1573 C CA . ILE A 1 202 ? 13.278 -2.485 -37.903 1.00 90.44 202 ILE A CA 1
ATOM 1574 C C . ILE A 1 202 ? 12.145 -2.385 -38.910 1.00 90.44 202 ILE A C 1
ATOM 1576 O O . ILE A 1 202 ? 10.985 -2.240 -38.529 1.00 90.44 202 ILE A O 1
ATOM 1580 N N . ASP A 1 203 ? 12.488 -2.554 -40.179 1.00 88.69 203 ASP A N 1
ATOM 1581 C CA . ASP A 1 203 ? 11.514 -2.784 -41.235 1.00 88.69 203 ASP A CA 1
ATOM 1582 C C . ASP A 1 203 ? 11.373 -4.282 -41.503 1.00 88.69 203 ASP A C 1
ATOM 1584 O O . ASP A 1 203 ? 12.176 -5.096 -41.047 1.00 88.69 203 ASP A O 1
ATOM 1588 N N . TYR A 1 204 ? 10.337 -4.668 -42.238 1.00 87.31 204 TYR A N 1
ATOM 1589 C CA . TYR A 1 204 ? 10.099 -6.062 -42.594 1.00 87.31 204 TYR A CA 1
ATOM 1590 C C . TYR A 1 204 ? 9.981 -6.196 -44.100 1.00 87.31 204 TYR A C 1
ATOM 1592 O O . TYR A 1 204 ? 9.301 -5.410 -44.763 1.00 87.31 204 TYR A O 1
ATOM 1600 N N . ASP A 1 205 ? 10.642 -7.211 -44.636 1.00 89.69 205 ASP A N 1
ATOM 1601 C CA . ASP A 1 205 ? 10.501 -7.561 -46.037 1.00 89.69 205 ASP A CA 1
ATOM 1602 C C . ASP A 1 205 ? 9.132 -8.228 -46.304 1.00 89.69 205 ASP A C 1
ATOM 1604 O O . ASP A 1 205 ? 8.408 -8.593 -45.371 1.00 89.69 205 ASP A O 1
ATOM 1608 N N . PRO A 1 206 ? 8.754 -8.441 -47.576 1.00 87.62 206 PRO A N 1
ATOM 1609 C CA . PRO A 1 206 ? 7.505 -9.125 -47.918 1.00 87.62 206 PRO A CA 1
ATOM 1610 C C . PRO A 1 206 ? 7.393 -10.569 -47.392 1.00 87.62 206 PRO A C 1
ATOM 1612 O O . PRO A 1 206 ? 6.296 -11.124 -47.380 1.00 87.62 206 PRO A O 1
ATOM 1615 N N . SER A 1 207 ? 8.503 -11.189 -46.980 1.00 86.75 207 SER A N 1
ATOM 1616 C CA . SER A 1 207 ? 8.553 -12.520 -46.362 1.00 86.75 207 SER A CA 1
ATOM 1617 C C . SER A 1 207 ? 8.478 -12.483 -44.827 1.00 86.75 207 SER A C 1
ATOM 1619 O O . SER A 1 207 ? 8.390 -13.532 -44.189 1.00 86.75 207 SER A O 1
ATOM 1621 N N . GLY A 1 208 ? 8.453 -11.286 -44.231 1.00 79.62 208 GLY A N 1
ATOM 1622 C CA . GLY A 1 208 ? 8.413 -11.064 -42.789 1.00 79.62 208 GLY A CA 1
ATOM 1623 C C . GLY A 1 208 ? 9.782 -11.126 -42.109 1.00 79.62 208 GLY A C 1
ATOM 1624 O O . GLY A 1 208 ? 9.841 -11.217 -40.881 1.00 79.62 208 GLY A O 1
ATOM 1625 N N . LEU A 1 209 ? 10.881 -11.087 -42.867 1.00 85.31 209 LEU A N 1
ATOM 1626 C CA . LEU A 1 209 ? 12.228 -11.023 -42.311 1.00 85.31 209 LEU A CA 1
ATOM 1627 C C . LEU A 1 209 ? 12.596 -9.582 -41.924 1.00 85.31 209 LEU A C 1
ATOM 1629 O O . LEU A 1 209 ? 12.293 -8.650 -42.670 1.00 85.31 209 LEU A O 1
ATOM 1633 N N . PRO A 1 210 ? 13.268 -9.390 -40.776 1.00 87.31 210 PRO A N 1
ATOM 1634 C CA . PRO A 1 210 ? 13.658 -8.074 -40.292 1.00 87.31 210 PRO A CA 1
ATOM 1635 C C . PRO A 1 210 ? 14.786 -7.491 -41.156 1.00 87.31 210 PRO A C 1
ATOM 1637 O O . PRO A 1 210 ? 15.854 -8.093 -41.291 1.00 87.31 210 PRO A O 1
ATOM 1640 N N . ILE A 1 211 ? 14.559 -6.298 -41.697 1.00 88.75 211 ILE A N 1
ATOM 1641 C CA . ILE A 1 211 ? 15.518 -5.492 -42.449 1.00 88.75 211 ILE A CA 1
ATOM 1642 C C . ILE A 1 211 ? 15.980 -4.318 -41.579 1.00 88.75 211 ILE A C 1
ATOM 1644 O O . ILE A 1 211 ? 15.197 -3.665 -40.890 1.00 88.75 211 ILE A O 1
ATOM 1648 N N . LEU A 1 212 ? 17.284 -4.049 -41.635 1.00 86.56 212 LEU A N 1
ATOM 1649 C CA . LEU A 1 212 ? 17.916 -2.850 -41.094 1.00 86.56 212 LEU A CA 1
ATOM 1650 C C . LEU A 1 212 ? 18.729 -2.193 -42.208 1.00 86.56 212 LEU A C 1
ATOM 1652 O O . LEU A 1 212 ? 19.810 -2.675 -42.546 1.00 86.56 212 LEU A O 1
ATOM 1656 N N . ASP A 1 213 ? 18.228 -1.085 -42.747 1.00 80.38 213 ASP A N 1
ATOM 1657 C CA . ASP A 1 213 ? 18.885 -0.361 -43.844 1.00 80.38 213 ASP A CA 1
ATOM 1658 C C . ASP A 1 213 ? 20.234 0.240 -43.428 1.00 80.38 213 ASP A C 1
ATOM 1660 O O . ASP A 1 213 ? 21.174 0.340 -44.219 1.00 80.38 213 ASP A O 1
ATOM 1664 N N . GLN A 1 214 ? 20.334 0.667 -42.169 1.00 83.31 214 GLN A N 1
ATOM 1665 C CA . GLN A 1 214 ? 21.504 1.327 -41.599 1.00 83.31 214 GLN A CA 1
ATOM 1666 C C . GLN A 1 214 ? 21.700 0.866 -40.153 1.00 83.31 214 GLN A C 1
ATOM 1668 O O . GLN A 1 214 ? 20.749 0.754 -39.375 1.00 83.31 214 GLN A O 1
ATOM 1673 N N . ALA A 1 215 ? 22.954 0.654 -39.747 1.00 83.50 215 ALA A N 1
ATOM 1674 C CA . ALA A 1 215 ? 23.258 0.384 -38.347 1.00 83.50 215 ALA A CA 1
ATOM 1675 C C . ALA A 1 215 ? 22.929 1.621 -37.485 1.00 83.50 215 ALA A C 1
ATOM 1677 O O . ALA A 1 215 ? 23.338 2.731 -37.839 1.00 83.50 215 ALA A O 1
ATOM 1678 N N . PRO A 1 216 ? 22.277 1.467 -36.315 1.00 89.12 216 PRO A N 1
ATOM 1679 C CA . PRO A 1 216 ? 21.957 2.613 -35.478 1.00 89.12 216 PRO A CA 1
ATOM 1680 C C . PRO A 1 216 ? 23.201 3.415 -35.073 1.00 89.12 216 PRO A C 1
ATOM 1682 O O . PRO A 1 216 ? 24.249 2.852 -34.723 1.00 89.12 216 PRO A O 1
ATOM 1685 N N . ALA A 1 217 ? 23.075 4.743 -35.093 1.00 85.31 217 ALA A N 1
ATOM 1686 C CA . ALA A 1 217 ? 24.194 5.664 -34.903 1.00 85.31 217 ALA A CA 1
ATOM 1687 C C . ALA A 1 217 ? 24.781 5.602 -33.483 1.00 85.31 217 ALA A C 1
ATOM 1689 O O . ALA A 1 217 ? 26.001 5.641 -33.308 1.00 85.31 217 ALA A O 1
ATOM 1690 N N . SER A 1 218 ? 23.933 5.457 -32.457 1.00 91.56 218 SER A N 1
ATOM 1691 C CA . SER A 1 218 ? 24.380 5.469 -31.060 1.00 91.56 218 SER A CA 1
ATOM 1692 C C . SER A 1 218 ? 24.574 4.063 -30.458 1.00 91.56 218 SER A C 1
ATOM 1694 O O . SER A 1 218 ? 23.778 3.153 -30.713 1.00 91.56 218 SER A O 1
ATOM 1696 N N . PRO A 1 219 ? 25.564 3.873 -29.557 1.00 88.25 219 PRO A N 1
ATOM 1697 C CA . PRO A 1 219 ? 25.710 2.636 -28.779 1.00 88.25 219 PRO A CA 1
ATOM 1698 C C . PRO A 1 219 ? 24.476 2.284 -27.936 1.00 88.25 219 PRO A C 1
ATOM 1700 O O . PRO A 1 219 ? 24.251 1.122 -27.604 1.00 88.25 219 PRO A O 1
ATOM 1703 N N . TYR A 1 220 ? 23.679 3.286 -27.558 1.00 89.56 220 TYR A N 1
ATOM 1704 C CA . TYR A 1 220 ? 22.411 3.078 -26.867 1.00 89.56 220 TYR A CA 1
ATOM 1705 C C . TYR A 1 220 ? 21.366 2.455 -27.798 1.00 89.56 220 TYR A C 1
ATOM 1707 O O . TYR A 1 220 ? 20.815 1.414 -27.457 1.00 89.56 220 TYR A O 1
ATOM 1715 N N . GLN A 1 221 ? 21.156 3.020 -28.992 1.00 89.88 221 GLN A N 1
ATOM 1716 C CA . GLN A 1 221 ? 20.199 2.483 -29.967 1.00 89.88 221 GLN A CA 1
ATOM 1717 C C . GLN A 1 221 ? 20.555 1.056 -30.394 1.00 89.88 221 GLN A C 1
ATOM 1719 O O . GLN A 1 221 ? 19.668 0.216 -30.473 1.00 89.88 221 GLN A O 1
ATOM 1724 N N . ARG A 1 222 ? 21.845 0.731 -30.568 1.00 90.12 222 ARG A N 1
ATOM 1725 C CA . ARG A 1 222 ? 22.276 -0.653 -30.852 1.00 90.12 222 ARG A CA 1
ATOM 1726 C C . ARG A 1 222 ? 21.910 -1.627 -29.732 1.00 90.12 222 ARG A C 1
ATOM 1728 O O . ARG A 1 222 ? 21.531 -2.761 -30.001 1.00 90.12 222 ARG A O 1
ATOM 1735 N N . ARG A 1 223 ? 22.012 -1.199 -28.467 1.00 90.50 223 ARG A N 1
ATOM 1736 C CA . ARG A 1 223 ? 21.578 -2.018 -27.323 1.00 90.50 223 ARG A CA 1
ATOM 1737 C C . ARG A 1 223 ? 20.058 -2.119 -27.239 1.00 90.50 223 ARG A C 1
ATOM 1739 O O . ARG A 1 223 ? 19.557 -3.189 -26.917 1.00 90.50 223 ARG A O 1
ATOM 1746 N N . LEU A 1 224 ? 19.351 -1.035 -27.551 1.00 91.69 224 LEU A N 1
ATOM 1747 C CA . LEU A 1 224 ? 17.893 -0.964 -27.538 1.00 91.69 224 LEU A CA 1
ATOM 1748 C C . LEU A 1 224 ? 17.261 -1.844 -28.623 1.00 91.69 224 LEU A C 1
ATOM 1750 O O . LEU A 1 224 ? 16.309 -2.558 -28.338 1.00 91.69 224 LEU A O 1
ATOM 1754 N N . LEU A 1 225 ? 17.835 -1.858 -29.828 1.00 90.81 225 LEU A N 1
ATOM 1755 C CA . LEU A 1 225 ? 17.390 -2.659 -30.975 1.00 90.81 225 LEU A CA 1
ATOM 1756 C C . LEU A 1 225 ? 17.236 -4.151 -30.637 1.00 90.81 225 LEU A C 1
ATOM 1758 O O . LEU A 1 225 ? 16.326 -4.819 -31.114 1.00 90.81 225 LEU A O 1
ATOM 1762 N N . ARG A 1 226 ? 18.079 -4.668 -29.738 1.00 90.25 226 ARG A N 1
ATOM 1763 C CA . ARG A 1 226 ? 18.047 -6.068 -29.282 1.00 90.25 226 ARG A CA 1
ATOM 1764 C C . ARG A 1 226 ? 16.722 -6.450 -28.619 1.00 90.25 226 ARG A C 1
ATOM 1766 O O . ARG A 1 226 ? 16.389 -7.629 -28.591 1.00 90.25 226 ARG A O 1
ATOM 1773 N N . LEU A 1 227 ? 15.973 -5.477 -28.095 1.00 91.62 227 LEU A N 1
ATOM 1774 C CA . LEU A 1 227 ? 14.674 -5.718 -27.471 1.00 91.62 227 LEU A CA 1
ATOM 1775 C C . LEU A 1 227 ? 13.612 -6.180 -28.473 1.00 91.62 227 LEU A C 1
ATOM 1777 O O . LEU A 1 227 ? 12.733 -6.942 -28.084 1.00 91.62 227 LEU A O 1
ATOM 1781 N N . ALA A 1 228 ? 13.704 -5.776 -29.743 1.00 90.75 228 ALA A N 1
ATOM 1782 C CA . ALA A 1 228 ? 12.771 -6.227 -30.777 1.00 90.75 228 ALA A CA 1
ATOM 1783 C C . ALA A 1 228 ? 12.902 -7.733 -31.068 1.00 90.75 228 ALA A C 1
ATOM 1785 O O . ALA A 1 228 ? 11.943 -8.379 -31.483 1.00 90.75 228 ALA A O 1
ATOM 1786 N N . PHE A 1 229 ? 14.076 -8.302 -30.770 1.00 90.75 229 PHE A N 1
ATOM 1787 C CA . PHE A 1 229 ? 14.403 -9.718 -30.943 1.00 90.75 229 PHE A CA 1
ATOM 1788 C C . PHE A 1 229 ? 14.258 -10.546 -29.659 1.00 90.75 229 PHE A C 1
ATOM 1790 O O . PHE A 1 229 ? 14.711 -11.695 -29.603 1.00 90.75 229 PHE A O 1
ATOM 1797 N N . LEU A 1 230 ? 13.645 -9.977 -28.614 1.00 91.44 230 LEU A N 1
ATOM 1798 C CA . LEU A 1 230 ? 13.284 -10.747 -27.427 1.00 91.44 230 LEU A CA 1
ATOM 1799 C C . LEU A 1 230 ? 12.310 -11.871 -27.791 1.00 91.44 230 LEU A C 1
ATOM 1801 O O . LEU A 1 230 ? 11.512 -11.738 -28.717 1.00 91.44 230 LEU A O 1
ATOM 1805 N N . ALA A 1 231 ? 12.342 -12.958 -27.029 1.00 90.44 231 ALA A N 1
ATOM 1806 C CA . ALA A 1 231 ? 11.408 -14.057 -27.192 1.00 90.44 231 ALA A CA 1
ATOM 1807 C C . ALA A 1 231 ? 9.949 -13.545 -27.125 1.00 90.44 231 ALA A C 1
ATOM 1809 O O . ALA A 1 231 ? 9.641 -12.693 -26.278 1.00 90.44 231 ALA A O 1
ATOM 1810 N N . PRO A 1 232 ? 9.048 -14.015 -28.012 1.00 88.12 232 PRO A N 1
ATOM 1811 C CA . PRO A 1 232 ? 7.683 -13.494 -28.106 1.00 88.12 232 PRO A CA 1
ATOM 1812 C C . PRO A 1 232 ? 6.898 -13.567 -26.792 1.00 88.12 232 PRO A C 1
ATOM 1814 O O . PRO A 1 232 ? 6.125 -12.669 -26.479 1.00 88.12 232 PRO A O 1
ATOM 1817 N N . ASP A 1 233 ? 7.130 -14.601 -25.985 1.00 83.50 233 ASP A N 1
ATOM 1818 C CA . ASP A 1 233 ? 6.541 -14.768 -24.654 1.00 83.50 233 ASP A CA 1
ATOM 1819 C C . ASP A 1 233 ? 6.983 -13.673 -23.668 1.00 83.50 233 ASP A C 1
ATOM 1821 O O . ASP A 1 233 ? 6.167 -13.189 -22.884 1.00 83.50 233 ASP A O 1
ATOM 1825 N N . ILE A 1 234 ? 8.244 -13.235 -23.728 1.00 85.94 234 ILE A N 1
ATOM 1826 C CA . ILE A 1 234 ? 8.775 -12.131 -22.917 1.00 85.94 234 ILE A CA 1
ATOM 1827 C C . ILE A 1 234 ? 8.179 -10.801 -23.376 1.00 85.94 234 ILE A C 1
ATOM 1829 O O . ILE A 1 234 ? 7.761 -10.000 -22.539 1.00 85.94 234 ILE A O 1
ATOM 1833 N N . GLN A 1 235 ? 8.115 -10.565 -24.690 1.00 90.94 235 GLN A N 1
ATOM 1834 C CA . GLN A 1 235 ? 7.483 -9.365 -25.245 1.00 90.94 235 GLN A CA 1
ATOM 1835 C C . GLN A 1 235 ? 6.016 -9.292 -24.812 1.00 90.94 235 GLN A C 1
ATOM 1837 O O . GLN A 1 235 ? 5.575 -8.269 -24.288 1.00 90.94 235 GLN A O 1
ATOM 1842 N N . GLN A 1 236 ? 5.295 -10.408 -24.920 1.00 83.06 236 GLN A N 1
ATOM 1843 C CA . GLN A 1 236 ? 3.909 -10.504 -24.488 1.00 83.06 236 GLN A CA 1
ATOM 1844 C C . GLN A 1 236 ? 3.770 -10.306 -22.976 1.00 83.06 236 GLN A C 1
ATOM 1846 O O . GLN A 1 236 ? 2.881 -9.591 -22.533 1.00 83.06 236 GLN A O 1
ATOM 1851 N N . ALA A 1 237 ? 4.679 -10.855 -22.166 1.00 81.56 237 ALA A N 1
ATOM 1852 C CA . ALA A 1 237 ? 4.686 -10.614 -20.727 1.00 81.56 237 ALA A CA 1
ATOM 1853 C C . ALA A 1 237 ? 4.904 -9.130 -20.381 1.00 81.56 237 ALA A C 1
ATOM 1855 O O . ALA A 1 237 ? 4.295 -8.644 -19.435 1.00 81.56 237 ALA A O 1
ATOM 1856 N N . ILE A 1 238 ? 5.726 -8.396 -21.137 1.00 85.62 238 ILE A N 1
ATOM 1857 C CA . ILE A 1 238 ? 5.925 -6.948 -20.956 1.00 85.62 238 ILE A CA 1
ATOM 1858 C C . ILE A 1 238 ? 4.668 -6.164 -21.346 1.00 85.62 238 ILE A C 1
ATOM 1860 O O . ILE A 1 238 ? 4.239 -5.281 -20.602 1.00 85.62 238 ILE A O 1
ATOM 1864 N N . LEU A 1 239 ? 4.078 -6.478 -22.503 1.00 82.81 239 LEU A N 1
ATOM 1865 C CA . LEU A 1 239 ? 2.873 -5.811 -23.006 1.00 82.81 239 LEU A CA 1
ATOM 1866 C C . LEU A 1 239 ? 1.663 -6.065 -22.110 1.00 82.81 239 LEU A C 1
ATOM 1868 O O . LEU A 1 239 ? 0.905 -5.142 -21.829 1.00 82.81 239 LEU A O 1
ATOM 1872 N N . ASP A 1 240 ? 1.536 -7.292 -21.614 1.00 79.88 240 ASP A N 1
ATOM 1873 C CA . ASP A 1 240 ? 0.479 -7.682 -20.695 1.00 79.88 240 ASP A CA 1
ATOM 1874 C C . ASP A 1 240 ? 0.757 -7.199 -19.270 1.00 79.88 240 ASP A C 1
ATOM 1876 O O . ASP A 1 240 ? -0.112 -7.355 -18.432 1.00 79.88 240 ASP A O 1
ATOM 1880 N N . GLY A 1 241 ? 1.949 -6.670 -18.957 1.00 78.75 241 GLY A N 1
ATOM 1881 C CA . GLY A 1 241 ? 2.357 -6.262 -17.606 1.00 78.75 241 GLY A CA 1
ATOM 1882 C C . GLY A 1 241 ? 2.623 -7.419 -16.633 1.00 78.75 241 GLY A C 1
ATOM 1883 O O . GLY A 1 241 ? 2.664 -7.223 -15.417 1.00 78.75 241 GLY A O 1
ATOM 1884 N N . ARG A 1 242 ? 2.770 -8.636 -17.167 1.00 77.75 242 ARG A N 1
ATOM 1885 C CA . ARG A 1 242 ? 3.090 -9.891 -16.466 1.00 77.75 242 ARG A CA 1
ATOM 1886 C C . ARG A 1 242 ? 4.596 -10.167 -16.422 1.00 77.75 242 ARG A C 1
ATOM 1888 O O . ARG A 1 242 ? 5.001 -11.308 -16.197 1.00 77.75 242 ARG A O 1
ATOM 1895 N N . GLN A 1 243 ? 5.435 -9.165 -16.682 1.00 79.31 243 GLN A N 1
ATOM 1896 C CA . GLN A 1 243 ? 6.879 -9.356 -16.657 1.00 79.31 243 GLN A CA 1
ATOM 1897 C C . GLN A 1 243 ? 7.381 -9.787 -15.256 1.00 79.31 243 GLN A C 1
ATOM 1899 O O . GLN A 1 243 ? 6.800 -9.383 -14.245 1.00 79.31 243 GLN A O 1
ATOM 1904 N N . PRO A 1 244 ? 8.466 -10.578 -15.164 1.00 72.75 244 PRO A N 1
ATOM 1905 C CA . PRO A 1 244 ? 9.027 -11.027 -13.888 1.00 72.75 244 PRO A CA 1
ATOM 1906 C C . PRO A 1 244 ? 9.406 -9.879 -12.939 1.00 72.75 244 PRO A C 1
ATOM 1908 O O . PRO A 1 244 ? 9.928 -8.845 -13.371 1.00 72.75 244 PRO A O 1
ATOM 1911 N N . GLU A 1 245 ? 9.213 -10.081 -11.627 1.00 63.19 245 GLU A N 1
ATOM 1912 C CA . GLU A 1 245 ? 9.653 -9.121 -10.606 1.00 63.19 245 GLU A CA 1
ATOM 1913 C C . GLU A 1 245 ? 11.175 -8.906 -10.699 1.00 63.19 245 GLU A C 1
ATOM 1915 O O . GLU A 1 245 ? 11.964 -9.819 -10.468 1.00 63.19 245 GLU A O 1
ATOM 1920 N N . GLY A 1 246 ? 11.598 -7.682 -11.034 1.00 70.75 246 GLY A N 1
ATOM 1921 C CA . GLY A 1 246 ? 13.013 -7.323 -11.203 1.00 70.75 246 GLY A CA 1
ATOM 1922 C C . GLY A 1 246 ? 13.464 -7.147 -12.655 1.00 70.75 246 GLY A C 1
ATOM 1923 O O . GLY A 1 246 ? 14.576 -6.655 -12.876 1.00 70.75 246 GLY A O 1
ATOM 1924 N N . LEU A 1 247 ? 12.611 -7.458 -13.641 1.00 78.69 247 LEU A N 1
ATOM 1925 C CA . LEU A 1 247 ? 12.874 -7.092 -15.030 1.00 78.69 247 LEU A CA 1
ATOM 1926 C C . LEU A 1 247 ? 12.792 -5.568 -15.187 1.00 78.69 247 LEU A C 1
ATOM 1928 O O . LEU A 1 247 ? 11.766 -4.955 -14.905 1.00 78.69 247 LEU A O 1
ATOM 1932 N N . SER A 1 248 ? 13.884 -4.951 -15.630 1.00 83.62 248 SER A N 1
ATOM 1933 C CA . SER A 1 248 ? 13.972 -3.507 -15.862 1.00 83.62 248 SER A CA 1
ATOM 1934 C C . SER A 1 248 ? 14.715 -3.224 -17.160 1.00 83.62 248 SER A C 1
ATOM 1936 O O . SER A 1 248 ? 15.541 -4.032 -17.592 1.00 83.62 248 SER A O 1
ATOM 1938 N N . LEU A 1 249 ? 14.463 -2.054 -17.759 1.00 85.38 249 LEU A N 1
ATOM 1939 C CA . LEU A 1 249 ? 15.143 -1.641 -18.989 1.00 85.38 249 LEU A CA 1
ATOM 1940 C C . LEU A 1 249 ? 16.667 -1.636 -18.812 1.00 85.38 249 LEU A C 1
ATOM 1942 O O . LEU A 1 249 ? 17.381 -2.177 -19.647 1.00 85.38 249 LEU A O 1
ATOM 1946 N N . ALA A 1 250 ? 17.162 -1.093 -17.696 1.00 82.19 250 ALA A N 1
ATOM 1947 C CA . ALA A 1 250 ? 18.591 -1.092 -17.385 1.00 82.19 250 ALA A CA 1
ATOM 1948 C C . ALA A 1 250 ? 19.168 -2.518 -17.352 1.00 82.19 250 ALA A C 1
ATOM 1950 O O . ALA A 1 250 ? 20.184 -2.791 -17.983 1.00 82.19 250 ALA A O 1
ATOM 1951 N N . GLY A 1 251 ? 18.466 -3.459 -16.710 1.00 83.62 251 GLY A N 1
ATOM 1952 C CA . GLY A 1 251 ? 18.894 -4.858 -16.649 1.00 83.62 251 GLY A CA 1
ATOM 1953 C C . GLY A 1 251 ? 18.953 -5.553 -18.013 1.00 83.62 251 GLY A C 1
ATOM 1954 O O . GLY A 1 251 ? 19.839 -6.377 -18.230 1.00 83.62 251 GLY A O 1
ATOM 1955 N N . LEU A 1 252 ? 18.046 -5.212 -18.935 1.00 85.44 252 LEU A N 1
ATOM 1956 C CA . LEU A 1 252 ? 18.051 -5.735 -20.306 1.00 85.44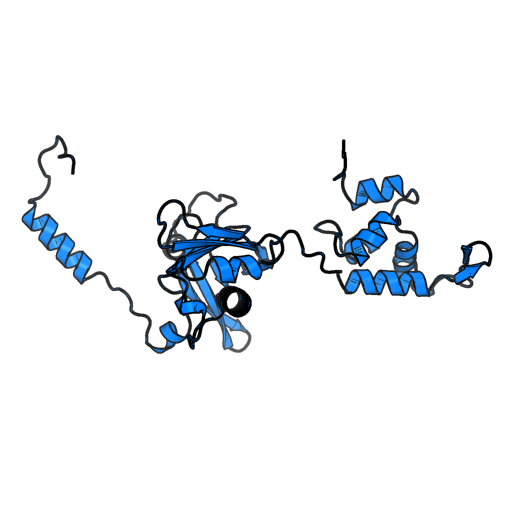 252 LEU A CA 1
ATOM 1957 C C . LEU A 1 252 ? 19.155 -5.111 -21.173 1.00 85.44 252 LEU A C 1
ATOM 1959 O O . LEU A 1 252 ? 19.719 -5.789 -22.029 1.00 85.44 252 LEU A O 1
ATOM 1963 N N . LEU A 1 253 ? 19.482 -3.836 -20.950 1.00 86.88 253 LEU A N 1
ATOM 1964 C CA . LEU A 1 253 ? 20.522 -3.132 -21.705 1.00 86.88 253 LEU A CA 1
ATOM 1965 C C . LEU A 1 253 ? 21.944 -3.508 -21.265 1.00 86.88 253 LEU A C 1
ATOM 1967 O O . LEU A 1 253 ? 22.842 -3.544 -22.109 1.00 86.88 253 LEU A O 1
ATOM 1971 N N . ASP A 1 254 ? 22.148 -3.790 -19.976 1.00 82.12 254 ASP A N 1
ATOM 1972 C CA . ASP A 1 254 ? 23.474 -4.072 -19.409 1.00 82.12 254 ASP A CA 1
ATOM 1973 C C . ASP A 1 254 ? 23.902 -5.538 -19.563 1.00 82.12 254 ASP A C 1
ATOM 1975 O O . ASP A 1 254 ? 25.090 -5.848 -19.473 1.00 82.12 254 ASP A O 1
ATOM 1979 N N . ARG A 1 255 ? 22.960 -6.456 -19.813 1.00 78.62 255 ARG A N 1
ATOM 1980 C CA . ARG A 1 255 ? 23.252 -7.891 -19.930 1.00 78.62 255 ARG A CA 1
ATOM 1981 C C . ARG A 1 255 ? 23.307 -8.370 -21.390 1.00 78.62 255 ARG A C 1
ATOM 1983 O O . ARG A 1 255 ? 22.558 -7.897 -22.256 1.00 78.62 255 ARG A O 1
ATOM 1990 N N . PRO A 1 256 ? 24.168 -9.351 -21.705 1.00 76.81 256 PRO A N 1
ATOM 1991 C CA . PRO A 1 256 ? 24.059 -10.090 -22.953 1.00 76.81 256 PRO A CA 1
ATOM 1992 C C . PRO A 1 256 ? 22.771 -10.939 -22.935 1.00 76.81 256 PRO A C 1
ATOM 1994 O O . PRO A 1 256 ? 22.586 -11.791 -22.074 1.00 76.81 256 PRO A O 1
ATOM 1997 N N . ILE A 1 257 ? 21.864 -10.665 -23.871 1.00 81.81 257 ILE A N 1
ATOM 1998 C CA . ILE A 1 257 ? 20.659 -11.431 -24.188 1.00 81.81 257 ILE A CA 1
ATOM 1999 C C . ILE A 1 257 ? 21.108 -12.566 -25.120 1.00 81.81 257 ILE A C 1
ATOM 2001 O O . ILE A 1 257 ? 21.661 -12.255 -26.182 1.00 81.81 257 ILE A O 1
ATOM 2005 N N . PRO A 1 258 ? 20.920 -13.841 -24.739 1.00 84.44 258 PRO A N 1
ATOM 2006 C CA . PRO A 1 258 ? 21.246 -14.976 -25.595 1.00 84.44 258 PRO A CA 1
ATOM 2007 C C . PRO A 1 258 ? 20.478 -14.920 -26.924 1.00 84.44 258 PRO A C 1
ATOM 2009 O O . PRO A 1 258 ? 19.340 -14.449 -26.943 1.00 84.44 258 PRO A O 1
ATOM 2012 N N . PRO A 1 259 ? 21.038 -15.414 -28.037 1.00 82.06 259 PRO A N 1
ATOM 2013 C CA . PRO A 1 259 ? 20.337 -15.421 -29.321 1.00 82.06 259 PRO A CA 1
ATOM 2014 C C . PRO A 1 259 ? 19.169 -16.424 -29.359 1.00 82.06 259 PRO A C 1
ATOM 2016 O O . PRO A 1 259 ? 18.212 -16.223 -30.098 1.00 82.06 259 PRO A O 1
ATOM 2019 N N . SER A 1 260 ? 19.211 -17.486 -28.547 1.00 90.12 260 SER A N 1
ATOM 2020 C CA . SER A 1 260 ? 18.151 -18.496 -28.474 1.00 90.12 260 SER A CA 1
ATOM 2021 C C . SER A 1 260 ? 16.977 -18.021 -27.619 1.00 90.12 260 SER A C 1
ATOM 2023 O O . SER A 1 260 ? 17.151 -17.749 -26.432 1.00 90.12 260 SER A O 1
ATOM 2025 N N . TRP A 1 261 ? 15.758 -18.010 -28.170 1.00 86.88 261 TRP A N 1
ATOM 2026 C CA . TRP A 1 261 ? 14.545 -17.690 -27.404 1.00 86.88 261 TRP A CA 1
ATOM 2027 C C . TRP A 1 261 ? 14.341 -18.604 -26.192 1.00 86.88 261 TRP A C 1
ATOM 2029 O O . TRP A 1 261 ? 14.001 -18.122 -25.117 1.00 86.88 261 TRP A O 1
ATOM 2039 N N . ALA A 1 262 ? 14.629 -19.903 -26.313 1.00 83.31 262 ALA A N 1
ATOM 2040 C CA . ALA A 1 262 ? 14.511 -20.835 -25.191 1.00 83.31 262 ALA A CA 1
ATOM 2041 C C . ALA A 1 262 ? 15.471 -20.484 -24.037 1.00 83.31 262 ALA A C 1
ATOM 2043 O O . ALA A 1 262 ? 15.132 -20.636 -22.860 1.00 83.31 262 ALA A O 1
ATOM 2044 N N . GLU A 1 263 ? 16.669 -19.995 -24.365 1.00 83.38 263 GLU A N 1
ATOM 2045 C CA . GLU A 1 263 ? 17.627 -19.510 -23.372 1.00 83.38 263 GLU A CA 1
ATOM 2046 C C . GLU A 1 263 ? 17.204 -18.160 -22.802 1.00 83.38 263 GLU A C 1
ATOM 2048 O O . GLU A 1 263 ? 17.300 -17.966 -21.592 1.00 83.38 263 GLU A O 1
ATOM 2053 N N . GLN A 1 264 ? 16.675 -17.257 -23.631 1.00 86.31 264 GLN A N 1
ATOM 2054 C CA . GLN A 1 264 ? 16.131 -15.982 -23.169 1.00 86.31 264 GLN A CA 1
ATOM 2055 C C . GLN A 1 264 ? 15.016 -16.193 -22.141 1.00 86.31 264 GLN A C 1
ATOM 2057 O O . GLN A 1 264 ? 15.111 -15.654 -21.039 1.00 86.31 264 GLN A O 1
ATOM 2062 N N . SER A 1 265 ? 14.011 -17.023 -22.438 1.00 79.62 265 SER A N 1
ATOM 2063 C CA . SER A 1 265 ? 12.916 -17.316 -21.503 1.00 79.62 265 SER A CA 1
ATOM 2064 C C . SER A 1 265 ? 13.441 -17.947 -20.212 1.00 79.62 265 SER A C 1
ATOM 2066 O O . SER A 1 265 ? 13.031 -17.557 -19.119 1.00 79.62 265 SER A O 1
ATOM 2068 N N . ARG A 1 266 ? 14.422 -18.858 -20.287 1.00 77.12 266 ARG A N 1
ATOM 2069 C CA . ARG A 1 266 ? 15.035 -19.462 -19.091 1.00 77.12 266 ARG A CA 1
ATOM 2070 C C . ARG A 1 266 ? 15.792 -18.439 -18.236 1.00 77.12 266 ARG A C 1
ATOM 2072 O O . ARG A 1 266 ? 15.632 -18.443 -17.018 1.00 77.12 266 ARG A O 1
ATOM 2079 N N . HIS A 1 267 ? 16.588 -17.570 -18.858 1.00 72.62 267 HIS A N 1
ATOM 2080 C CA . HIS A 1 267 ? 17.431 -16.585 -18.172 1.00 72.62 267 HIS A CA 1
ATOM 2081 C C . HIS A 1 267 ? 16.660 -15.375 -17.637 1.00 72.62 267 HIS A C 1
ATOM 2083 O O . HIS A 1 267 ? 17.075 -14.784 -16.640 1.00 72.62 267 HIS A O 1
ATOM 2089 N N . ILE A 1 268 ? 15.575 -14.982 -18.307 1.00 71.00 268 ILE A N 1
ATOM 2090 C CA . ILE A 1 268 ? 14.824 -13.760 -18.003 1.00 71.00 268 ILE A CA 1
ATOM 2091 C C . ILE A 1 268 ? 13.588 -14.066 -17.153 1.00 71.00 268 ILE A C 1
ATOM 2093 O O . ILE A 1 268 ? 13.295 -13.313 -16.228 1.00 71.00 268 ILE A O 1
ATOM 2097 N N . VAL A 1 269 ? 12.882 -15.167 -17.431 1.00 64.69 269 VAL A N 1
ATOM 2098 C CA . VAL A 1 269 ? 11.626 -15.522 -16.747 1.00 64.69 269 VAL A CA 1
ATOM 2099 C C . VAL A 1 269 ? 11.850 -16.452 -15.554 1.00 64.69 269 VAL A C 1
ATOM 2101 O O . VAL A 1 269 ? 11.023 -16.458 -14.651 1.00 64.69 269 VAL A O 1
ATOM 2104 N N . GLY A 1 270 ? 12.967 -17.191 -15.495 1.00 50.69 270 GLY A N 1
ATOM 2105 C CA . GLY A 1 270 ? 13.296 -18.046 -14.350 1.00 50.69 270 GLY A CA 1
ATOM 2106 C C . GLY A 1 270 ? 12.188 -19.058 -14.037 1.00 50.69 270 GLY A C 1
ATOM 2107 O O . GLY A 1 270 ? 11.523 -18.947 -13.018 1.00 50.69 270 GLY A O 1
ATOM 2108 N N . THR A 1 271 ? 11.954 -20.007 -14.952 1.00 40.69 271 THR A N 1
ATOM 2109 C CA . THR A 1 271 ? 11.078 -21.195 -14.809 1.00 40.69 271 THR A CA 1
ATOM 2110 C C . THR A 1 271 ? 9.909 -21.070 -13.819 1.00 40.69 271 THR A C 1
ATOM 2112 O O . THR A 1 271 ? 9.935 -21.650 -12.736 1.00 40.69 271 THR A O 1
ATOM 2115 N N . ALA A 1 272 ? 8.826 -20.417 -14.237 1.00 33.66 272 ALA A N 1
ATOM 2116 C CA . ALA A 1 272 ? 7.505 -20.586 -13.632 1.00 33.66 272 ALA A CA 1
ATOM 2117 C C . ALA A 1 272 ? 6.511 -21.125 -14.672 1.00 33.66 272 ALA A C 1
ATOM 2119 O O . ALA A 1 272 ? 5.525 -20.480 -15.011 1.00 33.66 272 ALA A O 1
ATOM 2120 N N . SER A 1 273 ? 6.791 -22.311 -15.222 1.00 33.31 273 SER A N 1
ATOM 2121 C CA . SER A 1 273 ? 5.753 -23.145 -15.838 1.00 33.31 273 SER A CA 1
ATOM 2122 C C . SER A 1 273 ? 6.252 -24.572 -16.074 1.00 33.31 273 SER A C 1
ATOM 2124 O O . SER A 1 273 ? 6.906 -24.868 -17.069 1.00 33.31 273 SER A O 1
ATOM 2126 N N . ARG A 1 274 ? 5.913 -25.484 -15.163 1.00 27.73 274 ARG A N 1
ATOM 2127 C CA . ARG A 1 274 ? 5.505 -26.834 -15.560 1.00 27.73 274 ARG A CA 1
ATOM 2128 C C . ARG A 1 274 ? 4.042 -26.961 -15.168 1.00 27.73 274 ARG A C 1
ATOM 2130 O O . ARG A 1 274 ? 3.722 -27.263 -14.027 1.00 27.73 274 ARG A O 1
ATOM 2137 N N . ARG A 1 275 ? 3.172 -26.615 -16.116 1.00 34.31 275 ARG A N 1
ATOM 2138 C CA . ARG A 1 275 ? 1.796 -27.103 -16.149 1.00 34.31 275 ARG A CA 1
ATOM 2139 C C . ARG A 1 275 ? 1.855 -28.575 -16.554 1.00 34.31 275 ARG A C 1
ATOM 2141 O O . ARG A 1 275 ? 2.356 -28.878 -17.635 1.00 34.31 275 ARG A O 1
ATOM 2148 N N . THR A 1 276 ? 1.351 -29.437 -15.687 1.00 34.38 276 THR A N 1
ATOM 2149 C CA . THR A 1 276 ? 0.687 -30.697 -16.036 1.00 34.38 276 THR A CA 1
ATOM 2150 C C . THR A 1 276 ? -0.669 -30.659 -15.372 1.00 34.38 276 THR A C 1
ATOM 2152 O O . THR A 1 276 ? -0.683 -30.260 -14.184 1.00 34.38 276 THR A O 1
#

Radius of gyration: 26.92 Å; chains: 1; bounding box: 49×54×98 Å

Foldseek 3Di:
DDDDPDDDPDDPVVVVVVVVVVVVVPPPVPPDPVVCVVAVCQVAEAEPVRAGWDKDWDADPPRDIWIKTAGPCVVVVHDDDDDVWDPGIDGRVVVLVVQQVLQVQQPPDPDPGSCVQWRHWYDTQFKIKTKGFCPRQVSNVVRDDAPKDWAQDPVDNRIIIIIFGWHFDDDPNHTDIDRNRLPQLDQPPVLVVLLVLLVVQWDADPVRDTDHPDDDPDPQNNLSVVSPQAQPVQVVCNVSSVFDDPDDPVVSSVDDQDNDNVVNCCVRVPDPDDDD

Secondary structure (DSSP, 8-state):
-PPPSS--SS-HHHHHHHHHHHHHS-------HHHHTT-TTTTTEEETTSPBEEEEEEE-GGG-EEEEEEEHHHHTT------TT---EEEHHHHHHHHHHHHHHH-----S-GGGG-SEEEE-SSEEEEEEEGGGHHHHHTTPPTT-EEEE-SS-TTEEEEEEEEEEEEETTEEEEEE-SS------HHHHHHHHHHHTT-EE-TTS-EE-SS--SSHHHHHHHGGGGS-HHHHHHHHTT---TT--HHHHHHSPPPSSHHHHHHHHH-------

Sequence (276 aa):
VHPGAHPAIIDVDLFEAVQSTLDANRQRTAPAKDIASRAPLTGRIFDADGTPMSPTFAYGRKGRIYRYYVSAPLQRGERRPSGDQEIRRVPADLVEAKLTEFLRRTTPSKSDDPLDLLTRIEVYRDSLQLLMPVVQLAAVQTRLEAGESAEQDSIEPSQMRICLPLRMRRRGGRTIILNGARSIAKPDSVLVKALRAAHEMIDYDPSGLPILDQAPASPYQRRLLRLAFLAPDIQQAILDGRQPEGLSLAGLLDRPIPPSWAEQSRHIVGTASRRT